Protein AF-A0A535PGY4-F1 (afdb_monomer_lite)

Sequence (376 aa):
MPPGRVSRRDSPSHWSSCGSRRGPVGWRAPSSAAFVRKYERTGAGGFDGRSAEPARQSAGSARRSAARRGDRRLGDRVGPYHAPMTGTPDPVIVVEGLRKEFRATRRDAGLRAAVRSLLSPRRETIVAVEDVSFAVEPGEILGYLGPNGAGKSTTIKMLTGVLVPTAGHARVLGLEPYRHRTRNATQIGVVFGQRTQLWWDLPAIESFAILRHMYQVPEGAYRETIEELDEYLGLAIFVLVQPALLLTWTPLAIVYLCLVIVGSVLLEAGIFLVIAAVMFWVIQSESLVWWAGDLVNTFGNYPLSIFPQATRYLFTFVFPIAFLGFFPAAVFLGRAGDVPFTPVLAYGAPAVGLIVFVVGYAAWLIGLRHHQSTGT

pLDDT: mean 74.45, std 22.51, range [25.38, 96.75]

Structure (mmCIF, N/CA/C/O backbone):
data_AF-A0A535PGY4-F1
#
_entry.id   AF-A0A535PGY4-F1
#
loop_
_atom_site.group_PDB
_atom_site.id
_atom_site.type_symbol
_atom_site.label_atom_id
_atom_site.label_alt_id
_atom_site.label_comp_id
_atom_site.label_asym_id
_atom_site.label_entity_id
_atom_site.label_seq_id
_atom_site.pdbx_PDB_ins_code
_atom_site.Cartn_x
_atom_site.Cartn_y
_atom_site.Cartn_z
_atom_site.occupancy
_atom_site.B_iso_or_equiv
_atom_site.auth_seq_id
_atom_site.auth_comp_id
_atom_site.auth_asym_id
_atom_site.auth_atom_id
_atom_site.pdbx_PDB_model_num
ATOM 1 N N . MET A 1 1 ? 29.020 29.805 44.943 1.00 27.89 1 MET A N 1
ATOM 2 C CA . MET A 1 1 ? 29.086 30.081 43.493 1.00 27.89 1 MET A CA 1
ATOM 3 C C . MET A 1 1 ? 28.149 29.120 42.764 1.00 27.89 1 MET A C 1
ATOM 5 O O . MET A 1 1 ? 28.411 27.926 42.807 1.00 27.89 1 MET A O 1
ATOM 9 N N . PRO A 1 2 ? 27.037 29.600 42.177 1.00 38.12 2 PRO A N 1
ATOM 10 C CA . PRO A 1 2 ? 26.336 28.919 41.070 1.00 38.12 2 PRO A CA 1
ATOM 11 C C . PRO A 1 2 ? 27.191 29.071 39.775 1.00 38.12 2 PRO A C 1
ATOM 13 O O . PRO A 1 2 ? 28.185 29.798 39.870 1.00 38.12 2 PRO A O 1
ATOM 16 N N . PRO A 1 3 ? 26.884 28.482 38.585 1.00 37.00 3 PRO A N 1
ATOM 17 C CA . PRO A 1 3 ? 25.540 28.242 38.033 1.00 37.00 3 PRO A CA 1
ATOM 18 C C . PRO A 1 3 ? 25.357 27.011 37.103 1.00 37.00 3 PRO A C 1
ATOM 20 O O . PRO A 1 3 ? 26.272 26.249 36.821 1.00 37.00 3 PRO A O 1
ATOM 23 N N . GLY A 1 4 ? 24.128 26.870 36.591 1.00 25.38 4 GLY A N 1
ATOM 24 C CA . GLY A 1 4 ? 23.784 26.076 35.410 1.00 25.38 4 GLY A CA 1
ATOM 25 C C . GLY A 1 4 ? 22.271 26.010 35.177 1.00 25.38 4 GLY A C 1
ATOM 26 O O . GLY A 1 4 ? 21.679 24.940 35.264 1.00 25.38 4 GLY A O 1
ATOM 27 N N . ARG A 1 5 ? 21.614 27.157 34.930 1.00 27.31 5 ARG A N 1
ATOM 28 C CA . ARG A 1 5 ? 20.225 27.193 34.433 1.00 27.31 5 ARG A CA 1
ATOM 29 C C . ARG A 1 5 ? 20.198 26.559 33.043 1.00 27.31 5 ARG A C 1
ATOM 31 O O . ARG A 1 5 ? 20.710 27.157 32.101 1.00 27.31 5 ARG A O 1
ATOM 38 N N . VAL A 1 6 ? 19.546 25.410 32.899 1.00 30.45 6 VAL A N 1
ATOM 39 C CA . VAL A 1 6 ? 19.065 24.964 31.588 1.00 30.45 6 VAL A CA 1
ATOM 40 C C . VAL A 1 6 ? 17.819 25.785 31.274 1.00 30.45 6 VAL A C 1
ATOM 42 O O . VAL A 1 6 ? 16.804 25.711 31.967 1.00 30.45 6 VAL A O 1
ATOM 45 N N . SER A 1 7 ? 17.938 26.641 30.264 1.00 25.38 7 SER A N 1
ATOM 46 C CA . SER A 1 7 ? 16.851 27.442 29.718 1.00 25.38 7 SER A CA 1
ATOM 47 C C . SER A 1 7 ? 15.695 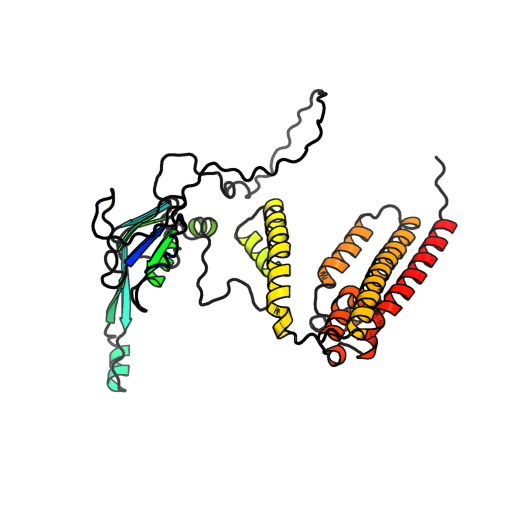26.540 29.283 1.00 25.38 7 SER A C 1
ATOM 49 O O . SER A 1 7 ? 15.880 25.675 28.424 1.00 25.38 7 SER A O 1
ATOM 51 N N . ARG A 1 8 ? 14.491 26.785 29.816 1.00 28.11 8 ARG A N 1
ATOM 52 C CA . ARG A 1 8 ? 13.244 26.399 29.146 1.00 28.11 8 ARG A CA 1
ATOM 53 C C . ARG A 1 8 ? 13.269 27.034 27.757 1.00 28.11 8 ARG A C 1
ATOM 55 O O . ARG A 1 8 ? 13.154 28.248 27.645 1.00 28.11 8 ARG A O 1
ATOM 62 N N . ARG A 1 9 ? 13.472 26.223 26.719 1.00 26.03 9 ARG A N 1
ATOM 63 C CA . ARG A 1 9 ? 13.066 26.597 25.367 1.00 26.03 9 ARG A CA 1
ATOM 64 C C . ARG A 1 9 ? 11.569 26.352 25.277 1.00 26.03 9 ARG A C 1
ATOM 66 O O . ARG A 1 9 ? 11.106 25.230 25.494 1.00 26.03 9 ARG A O 1
ATOM 73 N N . ASP A 1 10 ? 10.847 27.429 25.014 1.00 29.39 10 ASP A N 1
ATOM 74 C CA . ASP A 1 10 ? 9.426 27.432 24.715 1.00 29.39 10 ASP A CA 1
ATOM 75 C C . ASP A 1 10 ? 9.119 26.414 23.614 1.00 29.39 10 ASP A C 1
ATOM 77 O O . ASP A 1 10 ? 9.596 26.509 22.485 1.00 29.39 10 ASP A O 1
ATOM 81 N N . SER A 1 11 ? 8.343 25.402 23.982 1.00 28.50 11 SER A N 1
ATOM 82 C CA . SER A 1 11 ? 7.771 24.402 23.086 1.00 28.50 11 SER A CA 1
ATOM 83 C C . SER A 1 11 ? 6.255 24.616 23.108 1.00 28.50 11 SER A C 1
ATOM 85 O O . SER A 1 11 ? 5.646 24.495 24.175 1.00 28.50 11 SER A O 1
ATOM 87 N N . PRO A 1 12 ? 5.606 24.968 21.984 1.00 30.42 12 PRO A N 1
ATOM 88 C CA . PRO A 1 12 ? 4.176 25.239 21.968 1.00 30.42 12 PRO A CA 1
ATOM 89 C C . PRO A 1 12 ? 3.406 23.919 21.832 1.00 30.42 12 PRO A C 1
ATOM 91 O O . PRO A 1 12 ? 2.865 23.595 20.781 1.00 30.42 12 PRO A O 1
ATOM 94 N N . SER A 1 13 ? 3.363 23.117 22.896 1.00 33.00 13 SER A N 1
ATOM 95 C CA . SER A 1 13 ? 2.498 21.932 22.953 1.00 33.00 13 SER A CA 1
ATOM 96 C C . SER A 1 13 ? 2.012 21.676 24.379 1.00 33.00 13 SER A C 1
ATOM 98 O O . SER A 1 13 ? 2.629 20.934 25.143 1.00 33.00 13 SER A O 1
ATOM 100 N N . HIS A 1 14 ? 0.894 22.301 24.747 1.00 34.78 14 HIS A N 1
ATOM 101 C CA . HIS A 1 14 ? 0.204 22.028 26.005 1.00 34.78 14 HIS A CA 1
ATOM 102 C C . HIS A 1 14 ? -0.762 20.847 25.832 1.00 34.78 14 HIS A C 1
ATOM 104 O O . HIS A 1 14 ? -1.783 20.967 25.161 1.00 34.78 14 HIS A O 1
ATOM 110 N N . TRP A 1 15 ? -0.442 19.717 26.462 1.00 35.28 15 TRP A N 1
ATOM 111 C CA . TRP A 1 15 ? -1.353 18.588 26.657 1.00 35.28 15 TRP A CA 1
ATOM 112 C C . TRP A 1 15 ? -2.142 18.796 27.955 1.00 35.28 15 TRP A C 1
ATOM 114 O O . TRP A 1 15 ? -1.543 19.098 28.988 1.00 35.28 15 TRP A O 1
ATOM 124 N N . SER A 1 16 ? -3.467 18.638 27.931 1.00 37.97 16 SER A N 1
ATOM 125 C CA . SER A 1 16 ? -4.319 18.760 29.123 1.00 37.97 16 SER A CA 1
ATOM 126 C C . SER A 1 16 ? -5.081 17.460 29.403 1.00 37.97 16 SER A C 1
ATOM 128 O O . SER A 1 16 ? -5.677 16.853 28.511 1.00 37.97 16 SER A O 1
ATOM 130 N N . SER A 1 17 ? -5.040 17.009 30.660 1.00 34.38 17 SER A N 1
ATOM 131 C CA . SER A 1 17 ? -5.866 15.911 31.167 1.00 34.38 17 SER A CA 1
ATOM 132 C C . SER A 1 17 ? -7.220 16.456 31.626 1.00 34.38 17 SER A C 1
ATOM 134 O O . SER A 1 17 ? -7.311 17.537 32.210 1.00 34.38 17 SER A O 1
ATOM 136 N N . CYS A 1 18 ? -8.303 15.732 31.341 1.00 42.59 18 CYS A N 1
ATOM 137 C CA . CYS A 1 18 ? -9.644 16.201 31.676 1.00 42.59 18 CYS A CA 1
ATOM 138 C C . CYS A 1 18 ? -10.025 15.821 33.117 1.00 42.59 18 CYS A C 1
ATOM 140 O O . CYS A 1 18 ? -10.263 14.654 33.416 1.00 42.59 18 CYS A O 1
ATOM 142 N N . GLY A 1 19 ? -10.128 16.827 33.991 1.00 33.81 19 GLY A N 1
ATOM 143 C CA . GLY A 1 19 ? -10.911 16.781 35.226 1.00 33.81 19 GLY A CA 1
ATOM 144 C C . GLY A 1 19 ? -12.180 17.623 35.065 1.00 33.81 19 GLY A C 1
ATOM 145 O O . GLY A 1 19 ? -12.078 18.833 34.892 1.00 33.81 19 GLY A O 1
ATOM 146 N N . SER A 1 20 ? -13.342 16.961 35.063 1.00 31.02 20 SER A N 1
ATOM 147 C CA . SER A 1 20 ? -14.733 17.422 35.302 1.00 31.02 20 SER A CA 1
ATOM 148 C C . SER A 1 20 ? -15.223 18.848 34.937 1.00 31.02 20 SER A C 1
ATOM 150 O O . SER A 1 20 ? -16.315 19.221 35.374 1.00 31.02 20 SER A O 1
ATOM 152 N N . ARG A 1 21 ? -14.533 19.667 34.131 1.00 29.17 21 ARG A N 1
ATOM 153 C CA . ARG A 1 21 ? -15.016 21.018 33.769 1.00 29.17 21 ARG A CA 1
ATOM 154 C C . ARG A 1 21 ? -15.825 21.054 32.467 1.00 29.17 21 ARG A C 1
ATOM 156 O O . ARG A 1 21 ? -15.498 20.412 31.476 1.00 29.17 21 ARG A O 1
ATOM 163 N N . ARG A 1 22 ? -16.922 21.815 32.553 1.00 33.94 22 ARG A N 1
ATOM 164 C CA . ARG A 1 22 ? -18.126 21.850 31.709 1.00 33.94 22 ARG A CA 1
ATOM 165 C C . ARG A 1 22 ? -17.872 22.411 30.300 1.00 33.94 22 ARG A C 1
ATOM 167 O O . ARG A 1 22 ? -17.619 23.603 30.161 1.00 33.94 22 ARG A O 1
ATOM 174 N N . GLY A 1 23 ? -18.020 21.559 29.284 1.00 34.56 23 GLY A N 1
ATOM 175 C CA . GLY A 1 23 ? -18.464 21.928 27.931 1.00 34.56 23 GLY A CA 1
ATOM 176 C C . GLY A 1 23 ? -19.954 21.576 27.742 1.00 34.56 23 GLY A C 1
ATOM 177 O O . GLY A 1 23 ? -20.544 21.003 28.662 1.00 34.56 23 GLY A O 1
ATOM 178 N N . PRO A 1 24 ? -20.580 21.897 26.591 1.00 37.94 24 PRO A N 1
ATOM 179 C CA . PRO A 1 24 ? -22.028 21.733 26.374 1.00 37.94 24 PRO A CA 1
ATOM 180 C C . PRO A 1 24 ? -22.514 20.273 26.442 1.00 37.94 24 PRO A C 1
ATOM 182 O O . PRO A 1 24 ? -23.684 20.032 26.721 1.00 37.94 24 PRO A O 1
ATOM 185 N N . VAL A 1 25 ? -21.608 19.302 26.285 1.00 48.44 25 VAL A N 1
ATOM 186 C CA . VAL A 1 25 ? -21.839 17.874 26.547 1.00 48.44 25 VAL A CA 1
ATOM 187 C C . VAL A 1 25 ? -20.928 17.454 27.701 1.00 48.44 25 VAL A C 1
ATOM 189 O O . VAL A 1 25 ? -19.722 17.698 27.667 1.00 48.44 25 VAL A O 1
ATOM 192 N N . GLY A 1 26 ? -21.484 16.849 28.753 1.00 55.06 26 GLY A N 1
ATOM 193 C CA . GLY A 1 26 ? -20.701 16.338 29.881 1.00 55.06 26 GLY A CA 1
ATOM 194 C C . GLY A 1 26 ? -19.882 15.120 29.459 1.00 55.06 26 GLY A C 1
ATOM 195 O O . GLY A 1 26 ? -20.449 14.068 29.178 1.00 55.06 26 GLY A O 1
ATOM 196 N N . TRP A 1 27 ? -18.556 15.253 29.410 1.00 49.72 27 TRP A N 1
ATOM 197 C CA . TRP A 1 27 ? -17.678 14.150 29.027 1.00 49.72 27 TRP A CA 1
ATOM 198 C C . TRP A 1 27 ? -17.647 13.073 30.109 1.00 49.72 27 TRP A C 1
ATOM 200 O O . TRP A 1 27 ? -17.356 13.360 31.271 1.00 49.72 27 TRP A O 1
ATOM 210 N N . ARG A 1 28 ? -17.907 11.828 29.713 1.00 66.94 28 ARG A N 1
ATOM 211 C CA . ARG A 1 28 ? -17.799 10.641 30.563 1.00 66.94 28 ARG A CA 1
ATOM 212 C C . ARG A 1 28 ? -16.955 9.592 29.854 1.00 66.94 28 ARG A C 1
ATOM 214 O O . ARG A 1 28 ? -17.269 9.167 28.743 1.00 66.94 28 ARG A O 1
ATOM 221 N N . ALA A 1 29 ? -15.848 9.218 30.485 1.00 59.03 29 ALA A N 1
ATOM 222 C CA . ALA A 1 29 ? -15.015 8.102 30.059 1.00 59.03 29 ALA A CA 1
ATOM 223 C C . ALA A 1 29 ? -15.443 6.826 30.811 1.00 59.03 29 ALA A C 1
ATOM 225 O O . ALA A 1 29 ? -15.977 6.938 31.917 1.00 59.03 29 ALA A O 1
ATOM 226 N N . PRO A 1 30 ? -15.193 5.622 30.260 1.00 61.38 30 PRO A N 1
ATOM 227 C CA . PRO A 1 30 ? -15.355 4.384 31.018 1.00 61.38 30 PRO A CA 1
ATOM 228 C C . PRO A 1 30 ? -14.525 4.428 32.304 1.00 61.38 30 PRO A C 1
ATOM 230 O O . PRO A 1 30 ? -13.456 5.037 32.321 1.00 61.38 30 PRO A O 1
ATOM 233 N N . SER A 1 31 ? -14.946 3.691 33.333 1.00 58.81 31 SER A N 1
ATOM 234 C CA . SER A 1 31 ? -14.309 3.648 34.663 1.00 58.81 31 SER A CA 1
ATOM 235 C C . SER A 1 31 ? -12.797 3.362 34.672 1.00 58.81 31 SER A C 1
ATOM 237 O O . SER A 1 31 ? -12.127 3.665 35.654 1.00 58.81 31 SER A O 1
ATOM 239 N N . SER A 1 32 ? -12.242 2.806 33.590 1.00 57.75 32 SER A N 1
ATOM 240 C CA . SER A 1 32 ? -10.820 2.466 33.447 1.00 57.75 32 SER A CA 1
ATOM 241 C C . SER A 1 32 ? -10.079 3.225 32.335 1.00 57.75 32 SER A C 1
ATOM 243 O O . SER A 1 32 ? -8.918 2.920 32.074 1.00 57.75 32 SER A O 1
ATOM 245 N N . ALA A 1 33 ? -10.698 4.199 31.660 1.00 66.88 33 ALA A N 1
ATOM 246 C CA . ALA A 1 33 ? -10.081 4.921 30.544 1.00 66.88 33 ALA A CA 1
ATOM 247 C C . ALA A 1 33 ? -10.145 6.447 30.718 1.00 66.88 33 ALA A C 1
ATOM 249 O O . ALA A 1 33 ? -10.959 6.974 31.468 1.00 66.88 33 ALA A O 1
ATOM 250 N N . ALA A 1 34 ? -9.275 7.160 30.005 1.00 67.19 34 ALA A N 1
ATOM 251 C CA . ALA A 1 34 ? -9.160 8.611 30.033 1.00 67.19 34 ALA A CA 1
ATOM 252 C C . ALA A 1 34 ? -9.062 9.191 28.616 1.00 67.19 34 ALA A C 1
ATOM 254 O O . ALA A 1 34 ? -8.556 8.548 27.691 1.00 67.19 34 ALA A O 1
ATOM 255 N N . PHE A 1 35 ? -9.521 10.432 28.471 1.00 73.81 35 PHE A N 1
ATOM 256 C CA . PHE A 1 35 ? -9.386 11.225 27.255 1.00 73.81 35 PHE A CA 1
ATOM 257 C C . PHE A 1 35 ? -8.316 12.302 27.442 1.00 73.81 35 PHE A C 1
ATOM 259 O O . PHE A 1 35 ? -8.273 12.973 28.476 1.00 73.81 35 PHE A O 1
ATOM 266 N N . VAL A 1 36 ? -7.468 12.471 26.432 1.00 75.00 36 VAL A N 1
ATOM 267 C CA . VAL A 1 36 ? -6.402 13.476 26.379 1.00 75.00 36 VAL A CA 1
ATOM 268 C C . VAL A 1 36 ? -6.532 14.237 25.065 1.00 75.00 36 VAL A C 1
ATOM 270 O O . VAL A 1 36 ? -6.737 13.613 24.029 1.00 75.00 36 VAL A O 1
ATOM 273 N N . ARG A 1 37 ? -6.419 15.568 25.088 1.00 70.12 37 ARG A N 1
ATOM 274 C CA . ARG A 1 37 ? -6.638 16.410 23.901 1.00 70.12 37 ARG A CA 1
ATOM 275 C C . ARG A 1 37 ? -5.404 17.220 23.526 1.00 70.12 37 ARG A C 1
ATOM 277 O O . ARG A 1 37 ? -4.663 17.672 24.401 1.00 70.12 37 ARG A O 1
ATOM 284 N N . LYS A 1 38 ? -5.254 17.466 22.225 1.00 66.00 38 LYS A N 1
ATOM 285 C CA . LYS A 1 38 ? -4.379 18.492 21.651 1.00 66.00 38 LYS A CA 1
ATOM 286 C C . LYS A 1 38 ? -5.172 19.251 20.584 1.00 66.00 38 LYS A C 1
ATOM 288 O O . LYS A 1 38 ? -5.740 18.639 19.683 1.00 66.00 38 LYS A O 1
ATOM 293 N N . TYR A 1 39 ? -5.186 20.577 20.691 1.00 51.16 39 TYR A N 1
ATOM 294 C CA . TYR A 1 39 ? -5.719 21.460 19.655 1.00 51.16 39 TYR A CA 1
ATOM 295 C C . TYR A 1 39 ? -4.564 21.985 18.817 1.00 51.16 39 TYR A C 1
ATOM 297 O O . TYR A 1 39 ? -3.648 22.613 19.354 1.00 51.16 39 TYR A O 1
ATOM 305 N N . GLU A 1 40 ? -4.611 21.765 17.510 1.00 44.94 40 GLU A N 1
ATOM 306 C CA . GLU A 1 40 ? -3.776 22.530 16.595 1.00 44.94 40 GLU A CA 1
ATOM 307 C C . GLU A 1 40 ? -4.510 23.826 16.266 1.00 44.94 40 GLU A C 1
ATOM 309 O O . GLU A 1 40 ? -5.561 23.832 15.631 1.00 44.94 40 GLU A O 1
ATOM 314 N N . ARG A 1 41 ? -3.974 24.956 16.747 1.00 36.84 41 ARG A N 1
ATOM 315 C CA . ARG A 1 41 ? -4.337 26.248 16.168 1.00 36.84 41 ARG A CA 1
ATOM 316 C C . ARG A 1 41 ? -3.836 26.199 14.733 1.00 36.84 41 ARG A C 1
ATOM 318 O O . ARG A 1 41 ? -2.635 26.332 14.515 1.00 36.84 41 ARG A O 1
ATOM 325 N N . THR A 1 42 ? -4.735 26.048 13.769 1.00 35.78 42 THR A N 1
ATOM 326 C CA . THR A 1 42 ? -4.482 26.481 12.396 1.00 35.78 42 THR A CA 1
ATOM 327 C C . THR A 1 42 ? -4.261 27.990 12.429 1.00 35.78 42 THR A C 1
ATOM 329 O O . THR A 1 42 ? -5.185 28.787 12.284 1.00 35.78 42 THR A O 1
ATOM 332 N N . GLY A 1 43 ? -3.027 28.396 12.728 1.00 29.83 43 GLY A N 1
ATOM 333 C CA . GLY A 1 43 ? -2.548 29.724 12.405 1.00 29.83 43 GLY A CA 1
ATOM 334 C C . GLY A 1 43 ? -2.521 29.830 10.890 1.00 29.83 43 GLY A C 1
ATOM 335 O O . GLY A 1 43 ? -1.970 28.960 10.220 1.00 29.83 43 GLY A O 1
ATOM 336 N N . ALA A 1 44 ? -3.133 30.882 10.359 1.00 33.22 44 ALA A N 1
ATOM 337 C CA . ALA A 1 44 ? -2.948 31.327 8.989 1.00 33.22 44 ALA A CA 1
ATOM 338 C C . ALA A 1 44 ? -1.481 31.755 8.786 1.00 33.22 44 ALA A C 1
ATOM 340 O O . ALA A 1 44 ? -1.149 32.934 8.796 1.00 33.22 44 ALA A O 1
ATOM 341 N N . GLY A 1 45 ? -0.594 30.772 8.682 1.00 28.14 45 GLY A N 1
ATOM 342 C CA . GLY A 1 45 ? 0.774 30.896 8.213 1.00 28.14 45 GLY A CA 1
ATOM 343 C C . GLY A 1 45 ? 0.895 29.958 7.030 1.00 28.14 45 GLY A C 1
ATOM 344 O O . GLY A 1 45 ? 1.308 28.813 7.188 1.00 28.14 45 GLY A O 1
ATOM 345 N N . GLY A 1 46 ? 0.422 30.422 5.872 1.00 28.02 46 GLY A N 1
ATOM 346 C CA . GLY A 1 46 ? 0.635 29.725 4.615 1.00 28.02 46 GLY A CA 1
ATOM 347 C C . GLY A 1 46 ? 2.130 29.513 4.416 1.00 28.02 46 GLY A C 1
ATOM 348 O O . GLY A 1 46 ? 2.924 30.440 4.572 1.00 28.02 46 GLY A O 1
ATOM 349 N N . PHE A 1 47 ? 2.507 28.279 4.103 1.00 27.16 47 PHE A N 1
ATOM 350 C CA . PHE A 1 47 ? 3.791 27.997 3.488 1.00 27.16 47 PHE A CA 1
ATOM 351 C C . PHE A 1 47 ? 3.721 28.620 2.086 1.00 27.16 47 PHE A C 1
ATOM 353 O O . PHE A 1 47 ? 3.112 28.065 1.173 1.00 27.16 47 PHE A O 1
ATOM 360 N N . ASP A 1 48 ? 4.212 29.853 1.963 1.00 30.70 48 ASP A N 1
ATOM 361 C CA . ASP A 1 48 ? 4.168 30.639 0.731 1.00 30.70 48 ASP A CA 1
ATOM 362 C C . ASP A 1 48 ? 5.235 30.103 -0.235 1.00 30.70 48 ASP A C 1
ATOM 364 O O . ASP A 1 48 ? 6.378 30.551 -0.272 1.00 30.70 48 ASP A O 1
ATOM 368 N N . GLY A 1 49 ? 4.861 29.074 -0.993 1.00 28.38 49 GLY A N 1
ATOM 369 C CA . GLY A 1 49 ? 5.627 28.517 -2.106 1.00 28.38 49 GLY A CA 1
ATOM 370 C C . GLY A 1 49 ? 5.186 29.091 -3.451 1.00 28.38 49 GLY A C 1
ATOM 371 O O . GLY A 1 49 ? 4.994 28.337 -4.398 1.00 28.38 49 GLY A O 1
ATOM 372 N N . ARG A 1 50 ? 4.965 30.410 -3.556 1.00 29.23 50 ARG A N 1
ATOM 373 C CA . ARG A 1 50 ? 4.737 31.064 -4.855 1.00 29.23 50 ARG A CA 1
ATOM 374 C C . ARG A 1 50 ? 6.052 31.576 -5.423 1.00 29.23 50 ARG A C 1
ATOM 376 O O . ARG A 1 50 ? 6.454 32.705 -5.160 1.00 29.23 50 ARG A O 1
ATOM 383 N N . SER A 1 51 ? 6.656 30.764 -6.279 1.00 26.34 51 SER A N 1
ATOM 384 C CA . SER A 1 51 ? 7.668 31.213 -7.230 1.00 26.34 51 SER A CA 1
ATOM 385 C C . SER A 1 51 ? 7.133 31.025 -8.648 1.00 26.34 51 SER A C 1
ATOM 387 O O . SER A 1 51 ? 7.054 29.909 -9.142 1.00 26.34 51 SER A O 1
ATOM 389 N N . ALA A 1 52 ? 6.801 32.161 -9.266 1.00 26.58 52 ALA A N 1
ATOM 390 C CA . ALA A 1 52 ? 6.742 32.424 -10.705 1.00 26.58 52 ALA A CA 1
ATOM 391 C C . ALA A 1 52 ? 5.743 31.626 -11.573 1.00 26.58 52 ALA A C 1
ATOM 393 O O . ALA A 1 52 ? 6.050 30.579 -12.131 1.00 26.58 52 ALA A O 1
ATOM 394 N N . GLU A 1 53 ? 4.594 32.249 -11.837 1.00 27.30 53 GLU A N 1
ATOM 395 C CA . GLU A 1 53 ? 3.728 31.948 -12.980 1.00 27.30 53 GLU A CA 1
ATOM 396 C C . GLU A 1 53 ? 3.919 33.067 -14.029 1.00 27.30 53 GLU A C 1
ATOM 398 O O . GLU A 1 53 ? 3.771 34.244 -13.677 1.00 27.30 53 GLU A O 1
ATOM 403 N N . PRO A 1 54 ? 4.286 32.784 -15.296 1.00 27.58 54 PRO A N 1
ATOM 404 C CA . PRO A 1 54 ? 4.347 33.817 -16.319 1.00 27.58 54 PRO A CA 1
ATOM 405 C C . PRO A 1 54 ? 2.963 34.064 -16.931 1.00 27.58 54 PRO A C 1
ATOM 407 O O . PRO A 1 54 ? 2.212 33.149 -17.271 1.00 27.58 54 PRO A O 1
ATOM 410 N N . ALA A 1 55 ? 2.660 35.351 -17.081 1.00 26.78 55 ALA A N 1
ATOM 411 C CA . ALA A 1 55 ? 1.415 35.912 -17.578 1.00 26.78 55 ALA A CA 1
ATOM 412 C C . ALA A 1 55 ? 0.928 35.292 -18.902 1.00 26.78 55 ALA A C 1
ATOM 414 O O . ALA A 1 55 ? 1.633 35.312 -19.912 1.00 26.78 55 ALA A O 1
ATOM 415 N N . ARG A 1 56 ? -0.335 34.846 -18.930 1.00 29.88 56 ARG A N 1
ATOM 416 C CA . ARG A 1 56 ? -1.084 34.618 -20.173 1.00 29.88 56 ARG A CA 1
ATOM 417 C C . ARG A 1 56 ? -2.055 35.766 -20.417 1.00 29.88 56 ARG A C 1
ATOM 419 O O . ARG A 1 56 ? -2.957 36.027 -19.626 1.00 29.88 56 ARG A O 1
ATOM 426 N N . GLN A 1 57 ? -1.826 36.441 -21.538 1.00 28.94 57 GLN A N 1
ATOM 427 C CA . GLN A 1 57 ? -2.677 37.478 -22.099 1.00 28.94 57 GLN A CA 1
ATOM 428 C C . GLN A 1 57 ? -4.008 36.899 -22.581 1.00 28.94 57 GLN A C 1
ATOM 430 O O . GLN A 1 57 ? -4.086 35.804 -23.140 1.00 28.94 57 GLN A O 1
ATOM 435 N N . SER A 1 58 ? -5.048 37.690 -22.363 1.00 27.30 58 SER A N 1
ATOM 436 C CA . SER A 1 58 ? -6.397 37.515 -22.867 1.00 27.30 58 SER A CA 1
ATOM 437 C C . SER A 1 58 ? -6.478 37.800 -24.370 1.00 27.30 58 SER A C 1
ATOM 439 O O . SER A 1 58 ? -5.999 38.822 -24.851 1.00 27.30 58 SER A O 1
ATOM 441 N N . ALA A 1 59 ? -7.188 36.941 -25.100 1.00 29.73 59 ALA A N 1
ATOM 442 C CA . ALA A 1 59 ? -7.905 37.315 -26.316 1.00 29.73 59 ALA A CA 1
ATOM 443 C C . ALA A 1 59 ? -9.072 36.336 -26.504 1.00 29.73 59 ALA A C 1
ATOM 445 O O . ALA A 1 59 ? -8.882 35.123 -26.565 1.00 29.73 59 ALA A O 1
ATOM 446 N N . GLY A 1 60 ? -10.296 36.864 -26.513 1.00 25.44 60 GLY A N 1
ATOM 447 C CA . GLY A 1 60 ? -11.513 36.076 -26.678 1.00 25.44 60 GLY A CA 1
ATOM 448 C C . GLY A 1 60 ? -11.867 35.802 -28.139 1.00 25.44 60 GLY A C 1
ATOM 449 O O . GLY A 1 60 ? -11.402 36.489 -29.038 1.00 25.44 60 GLY A O 1
ATOM 450 N N . SER A 1 61 ? -12.778 34.853 -28.365 1.00 27.95 61 SER A N 1
ATOM 451 C CA . SER A 1 61 ? -13.956 35.065 -29.220 1.00 27.95 61 SER A CA 1
ATOM 452 C C . SER A 1 61 ? -14.950 33.893 -29.142 1.00 27.95 61 SER A C 1
ATOM 454 O O . SER A 1 61 ? -14.609 32.724 -29.247 1.00 27.95 61 SER A O 1
ATOM 456 N N . ALA A 1 62 ? -16.201 34.276 -28.887 1.00 27.91 62 ALA A N 1
ATOM 457 C CA . ALA A 1 62 ? -17.477 33.784 -29.408 1.00 27.91 62 ALA A CA 1
ATOM 458 C C . ALA A 1 62 ? -17.707 32.308 -29.838 1.00 27.91 62 ALA A C 1
ATOM 460 O O . ALA A 1 62 ? -17.227 31.842 -30.861 1.00 27.91 62 ALA A O 1
ATOM 461 N N . ARG A 1 63 ? -18.747 31.746 -29.192 1.00 28.19 63 ARG A N 1
ATOM 462 C CA . ARG A 1 63 ? -19.900 30.998 -29.757 1.00 28.19 63 ARG A CA 1
ATOM 463 C C . ARG A 1 63 ? -19.641 29.659 -30.474 1.00 28.19 63 ARG A C 1
ATOM 465 O O . ARG A 1 63 ? -19.276 29.639 -31.640 1.00 28.19 63 ARG A O 1
ATOM 472 N N . ARG A 1 64 ? -20.206 28.582 -29.908 1.00 27.94 64 ARG A N 1
ATOM 473 C CA . ARG A 1 64 ? -21.448 27.948 -30.415 1.00 27.94 64 ARG A CA 1
ATOM 474 C C . ARG A 1 64 ? -21.939 26.832 -29.489 1.00 27.94 64 ARG A C 1
ATOM 476 O O . ARG A 1 64 ? -21.190 25.981 -29.034 1.00 27.94 64 ARG A O 1
ATOM 483 N N . SER A 1 65 ? -23.238 26.872 -29.248 1.00 30.91 65 SER A N 1
ATOM 484 C CA . SER A 1 65 ? -24.071 25.882 -28.584 1.00 30.91 65 SER A CA 1
ATOM 485 C C . SER A 1 65 ? -24.391 24.708 -29.516 1.00 30.91 65 SER A C 1
ATOM 487 O O . SER A 1 65 ? -24.736 24.926 -30.674 1.00 30.91 65 SER A O 1
ATOM 489 N N . ALA A 1 66 ? -24.377 23.480 -28.991 1.00 29.53 66 ALA A N 1
ATOM 490 C CA . ALA A 1 66 ? -25.238 22.391 -29.455 1.00 29.53 66 ALA A CA 1
ATOM 491 C C . ALA A 1 66 ? -25.331 21.292 -28.388 1.00 29.53 66 ALA A C 1
ATOM 493 O O . ALA A 1 66 ? -24.336 20.729 -27.941 1.00 29.53 66 ALA A O 1
ATOM 494 N N . ALA A 1 67 ? -26.563 21.005 -27.988 1.00 30.98 67 ALA A N 1
ATOM 495 C CA . ALA A 1 67 ? -26.928 19.958 -27.056 1.00 30.98 67 ALA A CA 1
ATOM 496 C C . ALA A 1 67 ? -26.587 18.559 -27.593 1.00 30.98 67 ALA A C 1
ATOM 498 O O . ALA A 1 67 ? -26.942 18.232 -28.725 1.00 30.98 67 ALA A O 1
ATOM 499 N N . ARG A 1 68 ? -26.063 17.680 -26.730 1.00 28.45 68 ARG A N 1
ATOM 500 C CA . ARG A 1 68 ? -26.381 16.250 -26.798 1.00 28.45 68 ARG A CA 1
ATOM 501 C C . ARG A 1 68 ? -26.722 15.695 -25.422 1.00 28.45 68 ARG A C 1
ATOM 503 O O . ARG A 1 68 ? -26.053 15.907 -24.421 1.00 28.45 68 ARG A O 1
ATOM 510 N N . ARG A 1 69 ? -27.877 15.049 -25.455 1.00 29.30 69 ARG A N 1
ATOM 511 C CA . ARG A 1 69 ? -28.689 14.452 -24.411 1.00 29.30 69 ARG A CA 1
ATOM 512 C C . ARG A 1 69 ? -28.077 13.102 -24.012 1.00 29.30 69 ARG A C 1
ATOM 514 O O . ARG A 1 69 ? -27.729 12.332 -24.898 1.00 29.30 69 ARG A O 1
ATOM 521 N N . GLY A 1 70 ? -28.079 12.798 -22.715 1.00 31.52 70 GLY A N 1
ATOM 522 C CA . GLY A 1 70 ? -28.198 11.423 -22.225 1.00 31.52 70 GLY A CA 1
ATOM 523 C C . GLY A 1 70 ? -26.905 10.641 -22.008 1.00 31.52 70 GLY A C 1
ATOM 524 O O . GLY A 1 70 ? -26.658 9.680 -22.720 1.00 31.52 70 GLY A O 1
ATOM 525 N N . ASP A 1 71 ? -26.170 10.959 -20.946 1.00 29.75 71 ASP A N 1
ATOM 526 C CA . ASP A 1 71 ? -25.399 9.947 -20.219 1.00 29.75 71 ASP A CA 1
ATOM 527 C C . ASP A 1 71 ? -25.539 10.246 -18.721 1.00 29.75 71 ASP A C 1
ATOM 529 O O . ASP A 1 71 ? -24.873 11.119 -18.167 1.00 29.75 71 ASP A O 1
ATOM 533 N N . ARG A 1 72 ? -26.523 9.609 -18.070 1.00 32.44 72 ARG A N 1
ATOM 534 C CA . ARG A 1 72 ? -26.680 9.665 -16.610 1.00 32.44 72 ARG A CA 1
ATOM 535 C C . ARG A 1 72 ? -25.569 8.814 -16.006 1.00 32.44 72 ARG A C 1
ATOM 537 O O . ARG A 1 72 ? -25.796 7.666 -15.631 1.00 32.44 72 ARG A O 1
ATOM 544 N N . ARG A 1 73 ? -24.369 9.384 -15.922 1.00 32.34 73 ARG A N 1
ATOM 545 C CA . ARG A 1 73 ? -23.253 8.773 -15.210 1.00 32.34 73 ARG A CA 1
ATOM 546 C C . ARG A 1 73 ? -23.575 8.737 -13.726 1.00 32.34 73 ARG A C 1
ATOM 548 O O . ARG A 1 73 ? -23.843 9.750 -13.087 1.00 32.34 73 ARG A O 1
ATOM 555 N N . LEU A 1 74 ? -23.518 7.534 -13.177 1.00 37.84 74 LEU A N 1
ATOM 556 C CA . LEU A 1 74 ? -23.651 7.206 -11.761 1.00 37.84 74 LEU A CA 1
ATOM 557 C C . LEU A 1 74 ? -22.421 7.675 -10.938 1.00 37.84 74 LEU A C 1
ATOM 559 O O . LEU A 1 74 ? -22.059 7.019 -9.969 1.00 37.84 74 LEU A O 1
ATOM 563 N N . GLY A 1 75 ? -21.754 8.761 -11.356 1.00 31.97 75 GLY A N 1
ATOM 564 C CA . GLY A 1 75 ? -20.482 9.259 -10.811 1.00 31.97 75 GLY A CA 1
ATOM 565 C C . GLY A 1 75 ? -20.591 10.535 -9.967 1.00 31.97 75 GLY A C 1
ATOM 566 O O . GLY A 1 75 ? -19.704 10.803 -9.171 1.00 31.97 75 GLY A O 1
ATOM 567 N N . ASP A 1 76 ? -21.702 11.275 -10.046 1.00 32.28 76 ASP A N 1
ATOM 568 C CA . ASP A 1 76 ? -21.822 12.610 -9.422 1.00 32.28 76 ASP A CA 1
ATOM 569 C C . ASP A 1 76 ? -22.377 12.601 -7.983 1.00 32.28 76 ASP A C 1
ATOM 571 O O . ASP A 1 76 ? -22.847 13.620 -7.477 1.00 32.28 76 ASP A O 1
ATOM 575 N N . ARG A 1 77 ? -22.395 11.450 -7.296 1.00 36.81 77 ARG A N 1
ATOM 576 C CA . ARG A 1 77 ? -22.976 11.342 -5.937 1.00 36.81 77 ARG A CA 1
ATOM 577 C C . ARG A 1 77 ? -21.969 11.274 -4.797 1.00 36.81 77 ARG A C 1
ATOM 579 O O . ARG A 1 77 ? -22.396 11.202 -3.643 1.00 36.81 77 ARG A O 1
ATOM 586 N N . VAL A 1 78 ? -20.676 11.341 -5.086 1.00 41.31 78 VAL A N 1
ATOM 587 C CA . VAL A 1 78 ? -19.649 11.490 -4.055 1.00 41.31 78 VAL A CA 1
ATOM 588 C C . VAL A 1 78 ? -19.121 12.910 -4.163 1.00 41.31 78 VAL A C 1
ATOM 590 O O . VAL A 1 78 ? -18.434 13.263 -5.115 1.00 41.31 78 VAL A O 1
ATOM 593 N N . GLY A 1 79 ? -19.567 13.753 -3.229 1.00 37.06 79 GLY A N 1
ATOM 594 C CA . GLY A 1 79 ? -19.120 15.138 -3.120 1.00 37.06 79 GLY A CA 1
ATOM 595 C C . GLY A 1 79 ? -17.598 15.231 -2.949 1.00 37.06 79 GLY A C 1
ATOM 596 O O . GLY A 1 79 ? -16.958 14.230 -2.624 1.00 37.06 79 GLY A O 1
ATOM 597 N N . PRO A 1 80 ? -17.022 16.422 -3.177 1.00 38.47 80 PRO A N 1
ATOM 598 C CA . PRO A 1 80 ? -15.581 16.613 -3.262 1.00 38.47 80 PRO A CA 1
ATOM 599 C C . PRO A 1 80 ? -14.854 16.065 -2.031 1.00 38.47 80 PRO A C 1
ATOM 601 O O . PRO A 1 80 ? -15.275 16.281 -0.891 1.00 38.47 80 PRO A O 1
ATOM 604 N N . TYR A 1 81 ? -13.740 15.382 -2.299 1.00 46.28 81 TYR A N 1
ATOM 605 C CA . TYR A 1 81 ? -12.699 15.068 -1.326 1.00 46.28 81 TYR A CA 1
ATOM 606 C C . TYR A 1 81 ? -12.284 16.398 -0.677 1.00 46.28 81 TYR A C 1
ATOM 608 O O . TYR A 1 81 ? -11.740 17.272 -1.343 1.00 46.28 81 TYR A O 1
ATOM 616 N N . HIS A 1 82 ? -12.675 16.589 0.583 1.00 48.91 82 HIS A N 1
ATOM 617 C CA . HIS A 1 82 ? -12.465 17.804 1.374 1.00 48.91 82 HIS A CA 1
ATOM 618 C C . HIS A 1 82 ? -12.822 19.133 0.683 1.00 48.91 82 HIS A C 1
ATOM 620 O O . HIS A 1 82 ? -11.962 19.966 0.408 1.00 48.91 82 HIS A O 1
ATOM 626 N N . ALA A 1 83 ? -14.119 19.426 0.553 1.00 39.84 83 ALA A N 1
ATOM 627 C CA . ALA A 1 83 ? -14.502 20.827 0.724 1.00 39.84 83 ALA A CA 1
ATOM 628 C C . ALA A 1 83 ? -14.167 21.225 2.178 1.00 39.84 83 ALA A C 1
ATOM 630 O O . ALA A 1 83 ? -14.585 20.504 3.095 1.00 39.84 83 ALA A O 1
ATOM 631 N N . PRO A 1 84 ? -13.415 22.315 2.429 1.00 42.78 84 PRO A N 1
ATOM 632 C CA . PRO A 1 84 ? -13.254 22.825 3.783 1.00 42.78 84 PRO A CA 1
ATOM 633 C C . PRO A 1 84 ? -14.650 23.048 4.365 1.00 42.78 84 PRO A C 1
ATOM 635 O O . PRO A 1 84 ? -15.508 23.642 3.711 1.00 42.78 84 PRO A O 1
ATOM 638 N N . MET A 1 85 ? -14.903 22.513 5.563 1.00 49.75 85 MET A N 1
ATOM 639 C CA . MET A 1 85 ? -16.173 22.702 6.263 1.00 49.75 85 MET A CA 1
ATOM 640 C C . MET A 1 85 ? -16.312 24.184 6.629 1.00 49.75 85 MET A C 1
ATOM 642 O O . MET A 1 85 ? -15.919 24.620 7.705 1.00 49.75 85 MET A O 1
ATOM 646 N N . THR A 1 86 ? -16.823 24.989 5.700 1.00 42.31 86 THR A N 1
ATOM 647 C CA . THR A 1 86 ? -17.149 26.395 5.922 1.00 42.31 86 THR A CA 1
ATOM 648 C C . THR A 1 86 ? -18.562 26.471 6.487 1.00 42.31 86 THR A C 1
ATOM 650 O O . THR A 1 86 ? -19.544 26.521 5.748 1.00 42.31 86 THR A O 1
ATOM 653 N N . GLY A 1 87 ? -18.654 26.425 7.811 1.00 45.81 87 GLY A N 1
ATOM 654 C CA . GLY A 1 87 ? -19.881 26.547 8.594 1.00 45.81 87 GLY A CA 1
ATOM 655 C C . GLY A 1 87 ? -19.560 26.404 10.082 1.00 45.81 87 GLY A C 1
ATOM 656 O O . GLY A 1 87 ? -18.509 25.875 10.423 1.00 45.81 87 GLY A O 1
ATOM 657 N N . THR A 1 88 ? -20.423 26.928 10.953 1.00 48.84 88 THR A N 1
ATOM 658 C CA . THR A 1 88 ? -20.335 26.897 12.431 1.00 48.84 88 THR A CA 1
ATOM 659 C C . THR A 1 88 ? -19.816 25.565 13.018 1.00 48.84 88 THR A C 1
ATOM 661 O O . THR A 1 88 ? -20.024 24.520 12.404 1.00 48.84 88 THR A O 1
ATOM 664 N N . PRO A 1 89 ? -19.160 25.584 14.201 1.00 58.81 89 PRO A N 1
ATOM 665 C CA . PRO A 1 89 ? -18.317 24.505 14.718 1.00 58.81 89 PRO A CA 1
ATOM 666 C C . PRO A 1 89 ? -19.165 23.386 15.332 1.00 58.81 89 PRO A C 1
ATOM 668 O O . PRO A 1 89 ? -19.199 23.208 16.547 1.00 58.81 89 PRO A O 1
ATOM 671 N N . ASP A 1 90 ? -19.907 22.661 14.502 1.00 77.31 90 ASP A N 1
ATOM 672 C CA . ASP A 1 90 ? -20.512 21.421 14.961 1.00 77.31 90 ASP A CA 1
ATOM 673 C C . ASP A 1 90 ? -19.391 20.386 15.158 1.00 77.31 90 ASP A C 1
ATOM 675 O O . ASP A 1 90 ? -18.561 20.200 14.257 1.00 77.31 90 ASP A O 1
ATOM 679 N N . PRO A 1 91 ? -19.349 19.691 16.310 1.00 87.69 91 PRO A N 1
ATOM 680 C CA . PRO A 1 91 ? -18.344 18.669 16.541 1.00 87.69 91 PRO A CA 1
ATOM 681 C C . PRO A 1 91 ? -18.420 17.587 15.457 1.00 87.69 91 PRO A C 1
ATOM 683 O O . PRO A 1 91 ? -19.491 17.047 15.156 1.00 87.69 91 PRO A O 1
ATOM 686 N N . VAL A 1 92 ? -17.269 17.225 14.886 1.00 93.69 92 VAL A N 1
ATOM 687 C CA . VAL A 1 92 ? -17.170 16.187 13.847 1.00 93.69 92 VAL A CA 1
ATOM 688 C C . VAL A 1 92 ? -17.508 14.801 14.382 1.00 93.69 92 VAL A C 1
ATOM 690 O O . VAL A 1 92 ? -17.935 13.936 13.619 1.00 93.69 92 VAL A O 1
ATOM 693 N N . ILE A 1 93 ? -17.339 14.569 15.683 1.00 95.19 93 ILE A N 1
ATOM 694 C CA . ILE A 1 93 ? -17.744 13.333 16.353 1.00 95.19 93 ILE A CA 1
ATOM 695 C C . ILE A 1 93 ? -18.551 13.716 17.584 1.00 95.19 93 ILE A C 1
ATOM 697 O O . ILE A 1 93 ? -18.071 14.488 18.401 1.00 95.19 93 ILE A O 1
ATOM 701 N N . VAL A 1 94 ? -19.736 13.138 17.754 1.00 95.44 94 VAL A N 1
ATOM 702 C CA . VAL A 1 94 ? -20.563 13.287 18.958 1.00 95.44 94 VAL A CA 1
ATOM 703 C C . VAL A 1 94 ? -20.954 11.904 19.450 1.00 95.44 94 VAL A C 1
ATOM 705 O O . VAL A 1 94 ? -21.460 11.081 18.690 1.00 95.44 94 VAL A O 1
ATOM 708 N N . VAL A 1 95 ? -20.708 11.636 20.724 1.00 95.81 95 VAL A N 1
ATOM 709 C CA . VAL A 1 95 ? -20.982 10.366 21.389 1.00 95.81 95 VAL A CA 1
ATOM 710 C C . VAL A 1 95 ? -21.733 10.655 22.678 1.00 95.81 95 VAL A C 1
ATOM 712 O O . VAL A 1 95 ? -21.274 11.451 23.494 1.00 95.81 95 VAL A O 1
ATOM 715 N N . GLU A 1 96 ? -22.868 9.992 22.874 1.00 94.62 96 GLU A N 1
ATOM 716 C CA . GLU A 1 96 ? -23.764 10.224 24.007 1.00 94.62 96 GLU A CA 1
ATOM 717 C C . GLU A 1 96 ? -24.249 8.891 24.580 1.00 94.62 96 GLU A C 1
ATOM 719 O O . GLU A 1 96 ? -24.919 8.106 23.902 1.00 94.62 96 GLU A O 1
ATOM 724 N N . GLY A 1 97 ? -23.903 8.627 25.841 1.00 93.38 97 GLY A N 1
ATOM 725 C CA . GLY A 1 97 ? -24.343 7.450 26.591 1.00 93.38 97 GLY A CA 1
ATOM 726 C C . GLY A 1 97 ? -24.007 6.115 25.929 1.00 93.38 97 GLY A C 1
ATOM 727 O O . GLY A 1 97 ? -24.759 5.147 26.057 1.00 93.38 97 GLY A O 1
ATOM 728 N N . LEU A 1 98 ? -22.914 6.056 25.166 1.00 95.00 98 LEU A N 1
ATOM 729 C CA . LEU A 1 98 ? -22.601 4.917 24.318 1.00 95.00 98 LEU A CA 1
ATOM 730 C C . LEU A 1 98 ? -22.293 3.686 25.169 1.00 95.00 98 LEU A C 1
ATOM 732 O O . LEU A 1 98 ? -21.399 3.702 26.020 1.00 95.00 98 LEU A O 1
ATOM 736 N N . ARG A 1 99 ? -23.024 2.600 24.910 1.00 95.12 99 ARG A N 1
ATOM 737 C CA . ARG A 1 99 ? -22.940 1.353 25.672 1.00 95.12 99 ARG A CA 1
ATOM 738 C C . ARG A 1 99 ? -22.862 0.152 24.746 1.00 95.12 99 ARG A C 1
ATOM 740 O O . ARG A 1 99 ? -23.602 0.051 23.764 1.00 95.12 99 ARG A O 1
ATOM 747 N N . LYS A 1 100 ? -21.998 -0.805 25.086 1.00 95.88 100 LYS A N 1
ATOM 748 C CA . LYS A 1 100 ? -21.891 -2.082 24.382 1.00 95.88 100 LYS A CA 1
ATOM 749 C C . LYS A 1 100 ? -21.851 -3.255 25.343 1.00 95.88 100 LYS A C 1
ATOM 751 O O . LYS A 1 100 ? -20.945 -3.375 26.162 1.00 95.88 100 LYS A O 1
ATOM 756 N N . GLU A 1 101 ? -22.788 -4.168 25.131 1.00 94.88 101 GLU A N 1
ATOM 757 C CA . GLU A 1 101 ? -22.863 -5.457 25.806 1.00 94.88 101 GLU A CA 1
ATOM 758 C C . GLU A 1 101 ? -22.682 -6.595 24.811 1.00 94.88 101 GLU A C 1
ATOM 760 O O . GLU A 1 101 ? -23.196 -6.559 23.686 1.00 94.88 101 GLU A O 1
ATOM 765 N N . PHE A 1 102 ? -21.989 -7.634 25.258 1.00 92.38 102 PHE A N 1
ATOM 766 C CA . PHE A 1 102 ? -21.874 -8.904 24.562 1.00 92.38 102 PHE A CA 1
ATOM 767 C C . PHE A 1 102 ? -22.526 -9.998 25.397 1.00 92.38 102 PHE A C 1
ATOM 769 O O . PHE A 1 102 ? -22.344 -10.059 26.608 1.00 92.38 102 PHE A O 1
ATOM 776 N N . ARG A 1 103 ? -23.276 -10.887 24.744 1.00 89.06 103 ARG A N 1
ATOM 777 C CA . ARG A 1 103 ? -23.804 -12.095 25.382 1.00 89.06 103 ARG A CA 1
ATOM 778 C C . ARG A 1 103 ? -22.864 -13.248 25.069 1.00 89.06 103 ARG A C 1
ATOM 780 O O . ARG A 1 103 ? -22.802 -13.691 23.924 1.00 89.06 103 ARG A O 1
ATOM 787 N N . ALA A 1 104 ? -22.133 -13.716 26.071 1.00 83.44 104 ALA A N 1
ATOM 788 C CA . ALA A 1 104 ? -21.274 -14.886 25.965 1.00 83.44 104 ALA A CA 1
ATOM 789 C C . ALA A 1 104 ? -21.989 -16.101 26.562 1.00 83.44 104 ALA A C 1
ATOM 791 O O . ALA A 1 104 ? -22.719 -15.989 27.544 1.00 83.44 104 ALA A O 1
ATOM 792 N N . THR A 1 105 ? -21.806 -17.278 25.967 1.00 79.56 105 THR A N 1
ATOM 793 C CA . THR A 1 105 ? -22.303 -18.518 26.578 1.00 79.56 105 THR A CA 1
ATOM 794 C C . THR A 1 105 ? -21.242 -19.033 27.535 1.00 79.56 105 THR A C 1
ATOM 796 O O . THR A 1 105 ? -20.112 -19.291 27.117 1.00 79.56 105 THR A O 1
ATOM 799 N N . ARG A 1 106 ? -21.601 -19.189 28.807 1.00 75.12 106 ARG A N 1
ATOM 800 C CA . ARG A 1 106 ? -20.713 -19.748 29.819 1.00 75.12 106 ARG A CA 1
ATOM 801 C C . ARG A 1 106 ? -20.574 -21.248 29.572 1.00 75.12 106 ARG A C 1
ATOM 803 O O . ARG A 1 106 ? -21.563 -21.980 29.588 1.00 75.12 106 ARG A O 1
ATOM 810 N N . ARG A 1 107 ? -19.347 -21.700 29.308 1.00 67.25 107 ARG A N 1
ATOM 811 C CA . ARG A 1 107 ? -19.018 -23.125 29.199 1.00 67.25 107 ARG A CA 1
ATOM 812 C C . ARG A 1 107 ? -18.497 -23.599 30.548 1.00 67.25 107 ARG A C 1
ATOM 814 O O . ARG A 1 107 ? -17.363 -23.307 30.908 1.00 67.25 107 ARG A O 1
ATOM 821 N N . ASP A 1 108 ? -19.344 -24.304 31.287 1.00 71.69 108 ASP A N 1
ATOM 822 C CA . ASP A 1 108 ? -18.929 -24.991 32.509 1.00 71.69 108 ASP A CA 1
ATOM 823 C C . ASP A 1 108 ? -18.175 -26.289 32.129 1.00 71.69 108 ASP A C 1
ATOM 825 O O . ASP A 1 108 ? -18.503 -26.940 31.134 1.00 71.69 108 ASP A O 1
ATOM 829 N N . ALA A 1 109 ? -17.134 -26.656 32.884 1.00 69.06 109 ALA A N 1
ATOM 830 C CA . ALA A 1 109 ? -16.287 -27.811 32.575 1.00 69.06 109 ALA A CA 1
ATOM 831 C C . ALA A 1 109 ? -16.984 -29.156 32.881 1.00 69.06 109 ALA A C 1
ATOM 833 O O . ALA A 1 109 ? -17.659 -29.303 33.899 1.00 69.06 109 ALA A O 1
ATOM 834 N N . GLY A 1 110 ? -16.776 -30.156 32.013 1.00 76.88 110 GLY A N 1
ATOM 835 C CA . GLY A 1 110 ? -17.229 -31.544 32.196 1.00 76.88 110 GLY A CA 1
ATOM 836 C C . GLY A 1 110 ? -18.309 -32.012 31.207 1.00 76.88 110 GLY A C 1
ATOM 837 O O . GLY A 1 110 ? -19.117 -31.226 30.714 1.00 76.88 110 GLY A O 1
ATOM 838 N N . LEU A 1 111 ? -18.358 -33.325 30.934 1.00 76.25 111 LEU A N 1
ATOM 839 C CA . LEU A 1 111 ? -19.254 -33.926 29.926 1.00 76.25 111 LEU A CA 1
ATOM 840 C C . LEU A 1 111 ? -20.745 -33.628 30.189 1.00 76.25 111 LEU A C 1
ATOM 842 O O . LEU A 1 111 ? -21.492 -33.293 29.272 1.00 76.25 111 LEU A O 1
ATOM 846 N N . ARG A 1 112 ? -21.180 -33.691 31.457 1.00 77.19 112 ARG A N 1
ATOM 847 C CA . ARG A 1 112 ? -22.566 -33.377 31.862 1.00 77.19 112 ARG A CA 1
ATOM 848 C C . ARG A 1 112 ? -22.917 -31.903 31.648 1.00 77.19 112 ARG A C 1
ATOM 850 O O . ARG A 1 112 ? -24.038 -31.592 31.249 1.00 77.19 112 ARG A O 1
ATOM 857 N N . ALA A 1 113 ? -21.968 -31.003 31.899 1.00 72.62 113 ALA A N 1
ATOM 858 C CA . ALA A 1 113 ? -22.139 -29.576 31.660 1.00 72.62 113 ALA A CA 1
ATOM 859 C C . ALA A 1 113 ? -22.209 -29.265 30.157 1.00 72.62 113 ALA A C 1
ATOM 861 O O . ALA A 1 113 ? -23.038 -28.455 29.751 1.00 72.62 113 ALA A O 1
ATOM 862 N N . ALA A 1 114 ? -21.437 -29.973 29.325 1.00 73.62 114 ALA A N 1
ATOM 863 C CA . ALA A 1 114 ? -21.497 -29.850 27.870 1.00 73.62 114 ALA A CA 1
ATOM 864 C C . ALA A 1 114 ? -22.871 -30.265 27.310 1.00 73.62 114 ALA A C 1
ATOM 866 O O . ALA A 1 114 ? -23.486 -29.490 26.576 1.00 73.62 114 ALA A O 1
ATOM 867 N N . VAL A 1 115 ? -23.408 -31.418 27.730 1.00 77.94 115 VAL A N 1
ATOM 868 C CA . VAL A 1 115 ? -24.755 -31.875 27.327 1.00 77.94 115 VAL A CA 1
ATOM 869 C C . VAL A 1 115 ? -25.847 -30.920 27.826 1.00 77.94 115 VAL A C 1
ATOM 871 O O . VAL A 1 115 ? -26.741 -30.549 27.069 1.00 77.94 115 VAL A O 1
ATOM 874 N N . ARG A 1 116 ? -25.752 -30.429 29.071 1.00 75.12 116 ARG A N 1
ATOM 875 C CA . ARG A 1 116 ? -26.684 -29.414 29.591 1.00 75.12 116 ARG A CA 1
ATOM 876 C C . ARG A 1 116 ? -26.577 -28.088 28.832 1.00 75.12 116 ARG A C 1
ATOM 878 O O . ARG A 1 116 ? -27.597 -27.446 28.615 1.00 75.12 116 ARG A O 1
ATOM 885 N N . SER A 1 117 ? -25.383 -27.689 28.395 1.00 72.88 117 SER A N 1
ATOM 886 C CA . SER A 1 117 ? -25.177 -26.451 27.634 1.00 72.88 117 SER A CA 1
ATOM 887 C C . SER A 1 117 ? -25.773 -26.501 26.221 1.00 72.88 117 SER A C 1
ATOM 889 O O . SER A 1 117 ? -26.131 -25.452 25.694 1.00 72.88 117 SER A O 1
ATOM 891 N N . LEU A 1 118 ? -25.938 -27.702 25.643 1.00 74.44 118 LEU A N 1
ATOM 892 C CA . LEU A 1 118 ? -26.649 -27.921 24.376 1.00 74.44 118 LEU A CA 1
ATOM 893 C C . LEU A 1 118 ? -28.169 -27.754 24.530 1.00 74.44 118 LEU A C 1
ATOM 895 O O . LEU A 1 118 ? -28.813 -27.217 23.635 1.00 74.44 118 LEU A O 1
ATOM 899 N N . LEU A 1 119 ? -28.734 -28.177 25.668 1.00 77.56 119 LEU A N 1
ATOM 900 C CA . LEU A 1 119 ? -30.181 -28.118 25.930 1.00 77.56 119 LEU A CA 1
ATOM 901 C C . LEU A 1 119 ? -30.631 -26.811 26.605 1.00 77.56 119 LEU A C 1
ATOM 903 O O . LEU A 1 119 ? -31.776 -26.393 26.463 1.00 77.56 119 LEU A O 1
ATOM 907 N N . SER A 1 120 ? -29.763 -26.160 27.381 1.00 75.81 120 SER A N 1
ATOM 908 C CA . SER A 1 120 ? -30.064 -24.929 28.125 1.00 75.81 120 SER A CA 1
ATOM 909 C C . SER A 1 120 ? -28.787 -24.107 28.360 1.00 75.81 120 SER A C 1
ATOM 911 O O . SER A 1 120 ? -28.224 -24.124 29.461 1.00 75.81 120 SER A O 1
ATOM 913 N N . PRO A 1 121 ? -28.289 -23.392 27.333 1.00 74.25 121 PRO A N 1
ATOM 914 C CA . PRO A 1 121 ? -27.069 -22.601 27.443 1.00 74.25 121 PRO A CA 1
ATOM 915 C C . PRO A 1 121 ? -27.239 -21.455 28.447 1.00 74.25 121 PRO A C 1
ATOM 917 O O . PRO A 1 121 ? -28.076 -20.568 28.269 1.00 74.25 121 PRO A O 1
ATOM 920 N N . ARG A 1 122 ? -26.399 -21.435 29.490 1.00 77.06 122 ARG A N 1
ATOM 921 C CA . ARG A 1 122 ? -26.290 -20.288 30.399 1.00 77.06 122 ARG A CA 1
ATOM 922 C C . ARG A 1 122 ? -25.582 -19.145 29.680 1.00 77.06 122 ARG A C 1
ATOM 924 O O . ARG A 1 122 ? -24.429 -19.276 29.273 1.00 77.06 122 ARG A O 1
ATOM 931 N N . ARG A 1 123 ? -26.284 -18.027 29.516 1.00 83.19 123 ARG A N 1
ATOM 932 C CA . ARG A 1 123 ? -25.750 -16.811 28.900 1.00 83.19 123 ARG A CA 1
ATOM 933 C C . ARG A 1 123 ? -25.354 -15.823 29.986 1.00 83.19 123 ARG A C 1
ATOM 935 O O . ARG A 1 123 ? -26.133 -15.562 30.895 1.00 83.19 123 ARG A O 1
ATOM 942 N N . GLU A 1 124 ? -24.161 -15.276 29.857 1.00 87.94 124 GLU A N 1
ATOM 943 C CA . GLU A 1 124 ? -23.637 -14.201 30.684 1.00 87.94 124 GLU A CA 1
ATOM 944 C C . GLU A 1 124 ? -23.522 -12.936 29.834 1.00 87.94 124 GLU A C 1
ATOM 946 O O . GLU A 1 124 ? -23.204 -12.998 28.640 1.00 87.94 124 GLU A O 1
ATOM 951 N N . THR A 1 125 ? -23.825 -11.787 30.434 1.00 89.50 125 THR A N 1
ATOM 952 C CA . THR A 1 125 ? -23.732 -10.492 29.760 1.00 89.50 125 THR A CA 1
ATOM 953 C C . THR A 1 125 ? -22.460 -9.795 30.210 1.00 89.50 125 THR A C 1
ATOM 955 O O . THR A 1 125 ? -22.290 -9.510 31.389 1.00 89.50 125 THR A O 1
ATOM 958 N N . ILE A 1 126 ? -21.574 -9.521 29.258 1.00 89.81 126 ILE A N 1
ATOM 959 C CA . ILE A 1 126 ? -20.302 -8.839 29.474 1.00 89.81 126 ILE A CA 1
ATOM 960 C C . ILE A 1 126 ? -20.449 -7.412 28.953 1.00 89.81 126 ILE A C 1
ATOM 962 O O . ILE A 1 126 ? -20.667 -7.198 27.756 1.00 89.81 126 ILE A O 1
ATOM 966 N N . VAL A 1 127 ? -20.325 -6.433 29.846 1.00 91.50 127 VAL A N 1
ATOM 967 C CA . VAL A 1 127 ? -20.325 -5.010 29.490 1.00 91.50 127 VAL A CA 1
ATOM 968 C C . VAL A 1 127 ? -18.917 -4.630 29.034 1.00 91.50 127 VAL A C 1
ATOM 970 O O . VAL A 1 127 ? -17.971 -4.692 29.810 1.00 91.50 127 VAL A O 1
ATOM 973 N N . ALA A 1 128 ? -18.762 -4.277 27.759 1.00 90.88 128 ALA A N 1
ATOM 974 C CA . ALA A 1 128 ? -17.467 -3.903 27.183 1.00 90.88 128 ALA A CA 1
ATOM 975 C C . ALA A 1 128 ? -17.260 -2.388 27.104 1.00 90.88 128 ALA A C 1
ATOM 977 O O . ALA A 1 128 ? -16.123 -1.928 27.066 1.00 90.88 128 ALA A O 1
ATOM 978 N N . VAL A 1 129 ? -18.348 -1.623 27.018 1.00 92.81 129 VAL A N 1
ATOM 979 C CA . VAL A 1 129 ? -18.349 -0.156 27.027 1.00 92.81 129 VAL A CA 1
ATOM 980 C C . VAL A 1 129 ? -19.569 0.283 27.823 1.00 92.81 129 VAL A C 1
ATOM 982 O O . VAL A 1 129 ? -20.666 -0.207 27.553 1.00 92.81 129 VAL A O 1
ATOM 985 N N . GLU A 1 130 ? -19.386 1.186 28.781 1.00 92.31 130 GLU A N 1
ATOM 986 C CA . GLU A 1 130 ? -20.432 1.649 29.693 1.00 92.31 130 GLU A CA 1
ATOM 987 C C . GLU A 1 130 ? -20.436 3.180 29.762 1.00 92.31 130 GLU A C 1
ATOM 989 O O . GLU A 1 130 ? -19.419 3.775 30.108 1.00 92.31 130 GLU A O 1
ATOM 994 N N . ASP A 1 131 ? -21.568 3.785 29.385 1.00 90.50 131 ASP A N 1
ATOM 995 C CA . ASP A 1 131 ? -21.871 5.226 29.464 1.00 90.50 131 ASP A CA 1
ATOM 996 C C . ASP A 1 131 ? -20.749 6.169 28.984 1.00 90.50 131 ASP A C 1
ATOM 998 O O . ASP A 1 131 ? -20.316 7.087 29.682 1.00 90.50 131 ASP A O 1
ATOM 1002 N N . VAL A 1 132 ? -20.263 5.954 27.759 1.00 92.25 132 VAL A N 1
ATOM 1003 C CA . VAL A 1 132 ? -19.240 6.827 27.167 1.00 92.25 132 VAL A CA 1
ATOM 1004 C C . VAL A 1 132 ? -19.894 8.011 26.469 1.00 92.25 132 VAL A C 1
ATOM 1006 O O . VAL A 1 132 ? -20.726 7.819 25.586 1.00 92.25 132 VAL A O 1
ATOM 1009 N N . SER A 1 133 ? -19.496 9.231 26.833 1.00 93.00 133 SER A N 1
ATOM 1010 C CA . SER A 1 133 ? -19.989 10.467 26.212 1.00 93.00 133 SER A CA 1
ATOM 1011 C C . SER A 1 133 ? -18.845 11.441 25.941 1.00 93.00 133 SER A C 1
ATOM 1013 O O . SER A 1 133 ? -18.070 11.732 26.852 1.00 93.00 133 SER A O 1
ATOM 1015 N N . PHE A 1 134 ? -18.721 11.932 24.708 1.00 93.88 134 PHE A N 1
ATOM 1016 C CA . PHE A 1 134 ? -17.705 12.906 24.302 1.00 93.88 134 PHE A CA 1
ATOM 1017 C C . PHE A 1 134 ? -18.009 13.560 22.943 1.00 93.88 134 PHE A C 1
ATOM 1019 O O . PHE A 1 134 ? -18.816 13.038 22.181 1.00 93.88 134 PHE A O 1
ATOM 1026 N N . ALA A 1 135 ? -17.348 14.678 22.619 1.00 93.25 135 ALA A N 1
ATOM 1027 C CA . ALA A 1 135 ? -17.544 15.413 21.362 1.00 93.25 135 ALA A CA 1
ATOM 1028 C C . ALA A 1 135 ? -16.237 15.985 20.765 1.00 93.25 135 ALA A C 1
ATOM 1030 O O . ALA A 1 135 ? -15.645 16.888 21.339 1.00 93.25 135 ALA A O 1
ATOM 1031 N N . VAL A 1 136 ? -15.774 15.485 19.623 1.00 93.56 136 VAL A N 1
ATOM 1032 C CA . VAL A 1 136 ? -14.502 15.911 19.004 1.00 93.56 136 VAL A CA 1
ATOM 1033 C C . VAL A 1 136 ? -14.741 17.050 18.025 1.00 93.56 136 VAL A C 1
ATOM 1035 O O . VAL A 1 136 ? -15.580 16.917 17.135 1.00 93.56 136 VAL A O 1
ATOM 1038 N N . GLU A 1 137 ? -13.985 18.134 18.169 1.00 92.00 137 GLU A N 1
ATOM 1039 C CA . GLU A 1 137 ? -14.047 19.299 17.284 1.00 92.00 137 GLU A CA 1
ATOM 1040 C C . GLU A 1 137 ? -13.274 19.076 15.968 1.00 92.00 137 GLU A C 1
ATOM 1042 O O . GLU A 1 137 ? -12.351 18.253 15.917 1.00 92.00 137 GLU A O 1
ATOM 1047 N N . PRO A 1 138 ? -13.601 19.805 14.882 1.00 90.25 138 PRO A N 1
ATOM 1048 C CA . PRO A 1 138 ? -12.794 19.781 13.663 1.00 90.25 138 PRO A CA 1
ATOM 1049 C C . PRO A 1 138 ? -11.314 20.107 13.947 1.00 90.25 138 PRO A C 1
ATOM 1051 O O . PRO A 1 138 ? -11.005 21.096 14.609 1.00 90.25 138 PRO A O 1
ATOM 1054 N N . GLY A 1 139 ? -10.392 19.280 13.442 1.00 88.94 139 GLY A N 1
ATOM 1055 C CA . GLY A 1 139 ? -8.942 19.457 13.636 1.00 88.94 139 GLY A CA 1
ATOM 1056 C C . GLY A 1 139 ? -8.415 19.068 15.025 1.00 88.94 139 GLY A C 1
ATOM 1057 O O . GLY A 1 139 ? -7.230 19.241 15.309 1.00 88.94 139 GLY A O 1
ATOM 1058 N N . GLU A 1 140 ? -9.264 18.540 15.908 1.00 89.12 140 GLU A N 1
ATOM 1059 C CA . GLU A 1 140 ? -8.850 18.102 17.237 1.00 89.12 140 GLU A CA 1
ATOM 1060 C C . GLU A 1 140 ? -8.203 16.709 17.208 1.00 89.12 140 GLU A C 1
ATOM 1062 O O . GLU A 1 140 ? -8.744 15.753 16.648 1.00 89.12 140 GLU A O 1
ATOM 1067 N N . ILE A 1 141 ? -7.068 16.570 17.899 1.00 91.50 141 ILE A N 1
ATOM 1068 C CA . ILE A 1 141 ? -6.439 15.272 18.144 1.00 91.50 141 ILE A CA 1
ATOM 1069 C C . ILE A 1 141 ? -6.881 14.768 19.519 1.00 91.50 141 ILE A C 1
ATOM 1071 O O . ILE A 1 141 ? -6.487 15.308 20.559 1.00 91.50 141 ILE A O 1
ATOM 1075 N N . LEU A 1 142 ? -7.670 13.691 19.514 1.00 91.75 142 LEU A N 1
ATOM 1076 C CA . LEU A 1 142 ? -8.142 13.013 20.717 1.00 91.75 142 LEU A CA 1
ATOM 1077 C C . LEU A 1 142 ? -7.364 11.712 20.964 1.00 91.75 142 LEU A C 1
ATOM 1079 O O . LEU A 1 142 ? -7.473 10.742 20.215 1.00 91.75 142 LEU A O 1
ATOM 1083 N N . GLY A 1 143 ? -6.643 11.655 22.079 1.00 92.38 143 GLY A N 1
ATOM 1084 C CA . GLY A 1 143 ? -6.096 10.426 22.640 1.00 92.38 143 GLY A CA 1
ATOM 1085 C C . GLY A 1 143 ? -7.113 9.736 23.548 1.00 92.38 143 GLY A C 1
ATOM 1086 O O . GLY A 1 143 ? -7.568 10.321 24.531 1.00 92.38 143 GLY A O 1
ATOM 1087 N N . TYR A 1 144 ? -7.432 8.472 23.265 1.00 91.25 144 TYR A N 1
ATOM 1088 C CA . TYR A 1 144 ? -8.273 7.632 24.122 1.00 91.25 144 TYR A CA 1
ATOM 1089 C C . TYR A 1 144 ? -7.426 6.525 24.761 1.00 91.25 144 TYR A C 1
ATOM 1091 O O . TYR A 1 144 ? -7.053 5.560 24.094 1.00 91.25 144 TYR A O 1
ATOM 1099 N N . LEU A 1 145 ? -7.082 6.678 26.042 1.00 88.19 145 LEU A N 1
ATOM 1100 C CA . LEU A 1 145 ? -6.098 5.848 26.746 1.00 88.19 145 LEU A CA 1
ATOM 1101 C C . LEU A 1 145 ? -6.741 5.014 27.858 1.00 88.19 145 LEU A C 1
ATOM 1103 O O . LEU A 1 145 ? -7.736 5.405 28.451 1.00 88.19 145 LEU A O 1
ATOM 1107 N N . GLY A 1 146 ? -6.165 3.849 28.151 1.00 87.50 146 GLY A N 1
ATOM 1108 C CA . GLY A 1 146 ? -6.631 2.935 29.200 1.00 87.50 146 GLY A CA 1
ATOM 1109 C C . GLY A 1 146 ? -5.985 1.551 29.065 1.00 87.50 146 GLY A C 1
ATOM 1110 O O . GLY A 1 146 ? -5.388 1.271 28.020 1.00 87.50 146 GLY A O 1
ATOM 1111 N N . PRO A 1 147 ? -6.119 0.653 30.052 1.00 86.12 147 PRO A N 1
ATOM 1112 C CA . PRO A 1 147 ? -5.553 -0.692 30.006 1.00 86.12 147 PRO A CA 1
ATOM 1113 C C . PRO A 1 147 ? -6.219 -1.568 28.933 1.00 86.12 147 PRO A C 1
ATOM 1115 O O . PRO A 1 147 ? -7.248 -1.217 28.336 1.00 86.12 147 PRO A O 1
ATOM 1118 N N . ASN A 1 148 ? -5.620 -2.726 28.651 1.00 85.81 148 ASN A N 1
ATOM 1119 C CA . ASN A 1 148 ? -6.247 -3.737 27.798 1.00 85.81 148 ASN A CA 1
ATOM 1120 C C . ASN A 1 148 ? -7.586 -4.169 28.410 1.00 85.81 148 ASN A C 1
ATOM 1122 O O . ASN A 1 148 ? -7.690 -4.357 29.615 1.00 85.81 148 ASN A O 1
ATOM 1126 N N . GLY A 1 149 ? -8.623 -4.279 27.577 1.00 82.81 149 GLY A N 1
ATOM 1127 C CA . GLY A 1 149 ? -9.980 -4.590 28.040 1.00 82.81 149 GLY A CA 1
ATOM 1128 C C . GLY A 1 149 ? -10.843 -3.382 28.427 1.00 82.81 149 GLY A C 1
ATOM 1129 O O . GLY A 1 149 ? -12.045 -3.549 28.560 1.00 82.81 149 GLY A O 1
ATOM 1130 N N . ALA A 1 150 ? -10.305 -2.156 28.482 1.00 85.75 150 ALA A N 1
ATOM 1131 C CA . ALA A 1 150 ? -11.065 -0.945 28.845 1.00 85.75 150 ALA A CA 1
ATOM 1132 C C . ALA A 1 150 ? -12.126 -0.476 27.815 1.00 85.75 150 ALA A C 1
ATOM 1134 O O . ALA A 1 150 ? -12.621 0.643 27.895 1.00 85.75 150 ALA A O 1
ATOM 1135 N N . GLY A 1 151 ? -12.418 -1.268 26.779 1.00 89.19 151 GLY A N 1
ATOM 1136 C CA . GLY A 1 151 ? -13.437 -0.930 25.777 1.00 89.19 151 GLY A CA 1
ATOM 1137 C C . GLY A 1 151 ? -12.989 -0.028 24.621 1.00 89.19 151 GLY A C 1
ATOM 1138 O O . GLY A 1 151 ? -13.745 0.132 23.671 1.00 89.19 151 GLY A O 1
ATOM 1139 N N . LYS A 1 152 ? -11.751 0.487 24.612 1.00 92.44 152 LYS A N 1
ATOM 1140 C CA . LYS A 1 152 ? -11.237 1.423 23.582 1.00 92.44 152 LYS A CA 1
ATOM 1141 C C . LYS A 1 152 ? -11.497 0.975 22.140 1.00 92.44 152 LYS A C 1
ATOM 1143 O O . LYS A 1 152 ? -12.167 1.663 21.378 1.00 92.44 152 LYS A O 1
ATOM 1148 N N . SER A 1 153 ? -11.007 -0.207 21.766 1.00 90.94 153 SER A N 1
ATOM 1149 C CA . SER A 1 153 ? -11.187 -0.740 20.409 1.00 90.94 153 SER A CA 1
ATOM 1150 C C . SER A 1 153 ? -12.654 -1.039 20.096 1.00 90.94 153 SER A C 1
ATOM 1152 O O . SER A 1 153 ? -13.059 -0.952 18.942 1.00 90.94 153 SER A O 1
ATOM 1154 N N . THR A 1 154 ? -13.455 -1.381 21.109 1.00 93.44 154 THR A N 1
ATOM 1155 C CA . THR A 1 154 ? -14.902 -1.594 20.973 1.00 93.44 154 THR A CA 1
ATOM 1156 C C . THR A 1 154 ? -15.608 -0.279 20.652 1.00 93.44 154 THR A C 1
ATOM 1158 O O . THR A 1 154 ? -16.412 -0.246 19.726 1.00 93.44 154 THR A O 1
ATOM 1161 N N . THR A 1 155 ? -15.253 0.809 21.339 1.00 94.25 155 THR A N 1
ATOM 1162 C CA . THR A 1 155 ? -15.737 2.163 21.046 1.00 94.25 155 THR A CA 1
ATOM 1163 C C . THR A 1 155 ? -15.353 2.591 19.637 1.00 94.25 155 THR A C 1
ATOM 1165 O O . THR A 1 155 ? -16.234 2.955 18.867 1.00 94.25 155 THR A O 1
ATOM 1168 N N . ILE A 1 156 ? -14.078 2.454 19.248 1.00 93.69 156 ILE A N 1
ATOM 1169 C CA . ILE A 1 156 ? -13.636 2.793 17.886 1.00 93.69 156 ILE A CA 1
ATOM 1170 C C . ILE A 1 156 ? -14.433 2.001 16.843 1.00 93.69 156 ILE A C 1
ATOM 1172 O O . ILE A 1 156 ? -14.963 2.594 15.914 1.00 93.69 156 ILE A O 1
ATOM 1176 N N . LYS A 1 157 ? -14.628 0.688 17.025 1.00 94.00 157 LYS A N 1
ATOM 1177 C CA . LYS A 1 157 ? -15.450 -0.125 16.108 1.00 94.00 157 LYS A CA 1
ATOM 1178 C C . LYS A 1 157 ? -16.903 0.353 15.999 1.00 94.00 157 LYS A C 1
ATOM 1180 O O . LYS A 1 157 ? -17.512 0.156 14.950 1.00 94.00 157 LYS A O 1
ATOM 1185 N N . MET A 1 158 ? -17.466 0.950 17.051 1.00 96.06 158 MET A N 1
ATOM 1186 C CA . MET A 1 158 ? -18.799 1.557 16.982 1.00 96.06 158 MET A CA 1
ATOM 1187 C C . MET A 1 158 ? -18.789 2.858 16.176 1.00 96.06 158 MET A C 1
ATOM 1189 O O . MET A 1 158 ? -19.656 3.046 15.327 1.00 96.06 158 MET A O 1
ATOM 1193 N N . LEU A 1 159 ? -17.773 3.705 16.361 1.00 95.62 159 LEU A N 1
ATOM 1194 C CA . LEU A 1 159 ? -17.605 4.948 15.593 1.00 95.62 159 LEU A CA 1
ATOM 1195 C C . LEU A 1 159 ? -17.333 4.697 14.108 1.00 95.62 159 LEU A C 1
ATOM 1197 O O . LEU A 1 159 ? -17.753 5.473 13.258 1.00 95.62 159 LEU A O 1
ATOM 1201 N N . THR A 1 160 ? -16.675 3.588 13.769 1.00 94.56 160 THR A N 1
ATOM 1202 C CA . THR A 1 160 ? -16.456 3.212 12.367 1.00 94.56 160 THR A CA 1
ATOM 1203 C C . THR A 1 160 ? -17.652 2.500 11.732 1.00 94.56 160 THR A C 1
ATOM 1205 O O . THR A 1 160 ? -17.640 2.224 10.534 1.00 94.56 160 THR A O 1
ATOM 1208 N N . GLY A 1 161 ? -18.695 2.184 12.509 1.00 94.06 161 GLY A N 1
ATOM 1209 C CA . GLY A 1 161 ? -19.874 1.454 12.035 1.00 94.06 161 GLY A CA 1
ATOM 1210 C C . GLY A 1 161 ? -19.647 -0.050 11.834 1.00 94.06 161 GLY A C 1
ATOM 1211 O O . GLY A 1 161 ? -20.498 -0.730 11.267 1.00 94.06 161 GLY A O 1
ATOM 1212 N N . VAL A 1 162 ? -18.512 -0.595 12.287 1.00 92.44 162 VAL A N 1
ATOM 1213 C CA . VAL A 1 162 ? -18.232 -2.046 12.283 1.00 92.44 162 VAL A CA 1
ATOM 1214 C C . VAL A 1 162 ? -19.037 -2.766 13.366 1.00 92.44 162 VAL A C 1
ATOM 1216 O O . VAL A 1 162 ? -19.377 -3.938 13.210 1.00 92.44 162 VAL A O 1
ATOM 1219 N N . LEU A 1 163 ? -19.339 -2.078 14.467 1.00 93.88 163 LEU A N 1
ATOM 1220 C CA . LEU A 1 163 ? -20.076 -2.623 15.596 1.00 93.88 163 LEU A CA 1
ATOM 1221 C C . LEU A 1 163 ? -21.299 -1.761 15.914 1.00 93.88 163 LEU A C 1
ATOM 1223 O O . LEU A 1 163 ? -21.199 -0.548 16.036 1.00 93.88 163 LEU A O 1
ATOM 1227 N N . VAL A 1 164 ? -22.454 -2.396 16.103 1.00 95.56 164 VAL A N 1
ATOM 1228 C CA . VAL A 1 164 ? -23.678 -1.701 16.526 1.00 95.56 164 VAL A CA 1
ATOM 1229 C C . VAL A 1 164 ? -23.650 -1.511 18.050 1.00 95.56 164 VAL A C 1
ATOM 1231 O O . VAL A 1 164 ? -23.398 -2.503 18.752 1.00 95.56 164 VAL A O 1
ATOM 1234 N N . PRO A 1 165 ? -23.891 -0.301 18.588 1.00 95.81 165 PRO A N 1
ATOM 1235 C CA . PRO A 1 165 ? -24.042 -0.104 20.029 1.00 95.81 165 PRO A CA 1
ATOM 1236 C C . PRO A 1 165 ? -25.252 -0.870 20.572 1.00 95.81 165 PRO A C 1
ATOM 1238 O O . PRO A 1 165 ? -26.212 -1.134 19.855 1.00 95.81 165 PRO A O 1
ATOM 1241 N N . THR A 1 166 ? -25.202 -1.260 21.844 1.00 96.06 166 THR A N 1
ATOM 1242 C CA . THR A 1 166 ? -26.365 -1.854 22.522 1.00 96.06 166 THR A CA 1
ATOM 1243 C C . THR A 1 166 ? -27.320 -0.768 23.026 1.00 96.06 166 THR A C 1
ATOM 1245 O O . THR A 1 166 ? -28.527 -0.979 23.029 1.00 96.06 166 THR A O 1
ATOM 1248 N N . ALA A 1 167 ? -26.786 0.390 23.422 1.00 94.88 167 ALA A N 1
ATOM 1249 C CA . ALA A 1 167 ? -27.547 1.595 23.743 1.00 94.88 167 ALA A CA 1
ATOM 1250 C C . ALA A 1 167 ? -26.689 2.856 23.512 1.00 94.88 167 ALA A C 1
ATOM 1252 O O . ALA A 1 167 ? -25.472 2.756 23.319 1.00 94.88 167 ALA A O 1
ATOM 1253 N N . GLY A 1 168 ? -27.332 4.023 23.553 1.00 93.75 168 GLY A N 1
ATOM 1254 C CA . GLY A 1 168 ? -26.702 5.320 23.302 1.00 93.75 168 GLY A CA 1
ATOM 1255 C C . GLY A 1 168 ? -26.614 5.681 21.821 1.00 93.75 168 GLY A C 1
ATOM 1256 O O . GLY A 1 168 ? -27.049 4.927 20.945 1.00 93.75 168 GLY A O 1
ATOM 1257 N N . HIS A 1 169 ? -26.038 6.849 21.551 1.00 93.50 169 HIS A N 1
ATOM 1258 C CA . HIS A 1 169 ? -25.948 7.434 20.218 1.00 93.50 169 HIS A CA 1
ATOM 1259 C C . HIS A 1 169 ? -24.508 7.819 19.876 1.00 93.50 169 HIS A C 1
ATOM 1261 O O . HIS A 1 169 ? -23.732 8.255 20.725 1.00 93.50 169 HIS A O 1
ATOM 1267 N N . ALA A 1 170 ? -24.149 7.641 18.606 1.00 95.06 170 ALA A N 1
ATOM 1268 C CA . ALA A 1 170 ? -22.889 8.106 18.047 1.00 95.06 170 ALA A CA 1
ATOM 1269 C C . ALA A 1 170 ? -23.147 8.715 16.670 1.00 95.06 170 ALA A C 1
ATOM 1271 O O . ALA A 1 170 ? -23.840 8.114 15.843 1.00 95.06 170 ALA A O 1
ATOM 1272 N N . ARG A 1 171 ? -22.565 9.888 16.435 1.00 95.31 171 ARG A N 1
ATOM 1273 C CA . ARG A 1 171 ? -22.587 10.612 15.171 1.00 95.31 171 ARG A CA 1
ATOM 1274 C C . ARG A 1 171 ? -21.153 10.925 14.757 1.00 95.31 171 ARG A C 1
ATOM 1276 O O . ARG A 1 171 ? -20.377 11.414 15.569 1.00 95.31 171 ARG A O 1
ATOM 1283 N N . VAL A 1 172 ? -20.807 10.634 13.510 1.00 95.12 172 VAL A N 1
ATOM 1284 C CA . VAL A 1 172 ? -19.504 10.927 12.903 1.00 95.12 172 VAL A CA 1
ATOM 1285 C C . VAL A 1 172 ? -19.776 11.639 11.587 1.00 95.12 172 VAL A C 1
ATOM 1287 O O . VAL A 1 172 ? -20.514 11.119 10.756 1.00 95.12 172 VAL A O 1
ATOM 1290 N N . LEU A 1 173 ? -19.250 12.853 11.428 1.00 92.75 173 LEU A N 1
ATOM 1291 C CA . LEU A 1 173 ? -19.464 13.717 10.261 1.00 92.75 173 LEU A CA 1
ATOM 1292 C C . LEU A 1 173 ? -20.953 13.863 9.898 1.00 92.75 173 LEU A C 1
ATOM 1294 O O . LEU A 1 173 ? -21.354 13.777 8.741 1.00 92.75 173 LEU A O 1
ATOM 1298 N N . GLY A 1 174 ? -21.802 14.031 10.916 1.00 91.19 174 GLY A N 1
ATOM 1299 C CA . GLY A 1 174 ? -23.251 14.147 10.733 1.00 91.19 174 GLY A CA 1
ATOM 1300 C C . GLY A 1 174 ? -24.003 12.817 10.554 1.00 91.19 174 GLY A C 1
ATOM 1301 O O . GLY A 1 174 ? -25.232 12.820 10.558 1.00 91.19 174 GLY A O 1
ATOM 1302 N N . LEU A 1 175 ? -23.311 11.679 10.444 1.00 93.00 175 LEU A N 1
ATOM 1303 C CA . LEU A 1 175 ? -23.901 10.367 10.157 1.00 93.00 175 LEU A CA 1
ATOM 1304 C C . LEU A 1 175 ? -23.939 9.457 11.384 1.00 93.00 175 LEU A C 1
ATOM 1306 O O . LEU A 1 175 ? -23.006 9.440 12.177 1.00 93.00 175 LEU A O 1
ATOM 1310 N N . GLU A 1 176 ? -24.975 8.625 11.502 1.00 95.38 176 GLU A N 1
ATOM 1311 C CA . GLU A 1 176 ? -24.973 7.483 12.426 1.00 95.38 176 GLU A CA 1
ATOM 1312 C C . GLU A 1 176 ? -24.179 6.310 11.812 1.00 95.38 176 GLU A C 1
ATOM 1314 O O . GLU A 1 176 ? -24.664 5.684 10.857 1.00 95.38 176 GLU A O 1
ATOM 1319 N N . PRO A 1 177 ? -22.988 5.954 12.340 1.00 94.88 177 PRO A N 1
ATOM 1320 C CA . PRO A 1 177 ? -22.063 5.048 11.653 1.00 94.88 177 PRO A CA 1
ATOM 1321 C C . PRO A 1 177 ? -22.637 3.663 11.350 1.00 94.88 177 PRO A C 1
ATOM 1323 O O . PRO A 1 177 ? -22.398 3.100 10.286 1.00 94.88 177 PRO A O 1
ATOM 1326 N N . TYR A 1 178 ? -23.418 3.106 12.277 1.00 91.94 178 TYR A N 1
ATOM 1327 C CA . TYR A 1 178 ? -23.970 1.756 12.159 1.00 91.94 178 TYR A CA 1
ATOM 1328 C C . TYR A 1 178 ? -25.187 1.673 11.220 1.00 91.94 178 TYR A C 1
ATOM 1330 O O . TYR A 1 178 ? -25.486 0.591 10.721 1.00 91.94 178 TYR A O 1
ATOM 1338 N N . ARG A 1 179 ? -25.871 2.796 10.946 1.00 93.00 179 ARG A N 1
ATOM 1339 C CA . ARG A 1 179 ? -26.965 2.870 9.958 1.00 93.00 179 ARG A CA 1
ATOM 1340 C C . ARG A 1 179 ? -26.465 3.235 8.565 1.00 93.00 179 ARG A C 1
ATOM 1342 O O . ARG A 1 179 ? -26.996 2.752 7.570 1.00 93.00 179 ARG A O 1
ATOM 1349 N N . HIS A 1 180 ? -25.421 4.058 8.487 1.00 93.12 180 HIS A N 1
ATOM 1350 C CA . HIS A 1 180 ? -24.873 4.582 7.235 1.00 93.12 180 HIS A CA 1
ATOM 1351 C C . HIS A 1 180 ? -23.439 4.108 6.984 1.00 93.12 180 HIS A C 1
ATOM 1353 O O . HIS A 1 180 ? -22.600 4.879 6.524 1.00 93.12 180 HIS A O 1
ATOM 1359 N N . ARG A 1 181 ? -23.168 2.824 7.255 1.00 90.94 181 ARG A N 1
ATOM 1360 C CA . ARG A 1 181 ? -21.815 2.243 7.275 1.00 90.94 181 ARG A CA 1
ATOM 1361 C C . ARG A 1 181 ? -20.977 2.577 6.042 1.00 90.94 181 ARG A C 1
ATOM 1363 O O . ARG A 1 181 ? -19.844 3.009 6.202 1.00 90.94 181 ARG A O 1
ATOM 1370 N N . THR A 1 182 ? -21.520 2.409 4.835 1.00 89.69 182 THR A N 1
ATOM 1371 C CA . THR A 1 182 ? -20.774 2.665 3.590 1.00 89.69 182 THR A CA 1
ATOM 1372 C C . THR A 1 182 ? -20.408 4.139 3.438 1.00 89.69 182 THR A C 1
ATOM 1374 O O . THR A 1 182 ? -19.254 4.448 3.176 1.00 89.69 182 THR A O 1
ATOM 1377 N N . ARG A 1 183 ? -21.364 5.051 3.668 1.00 90.19 183 ARG A N 1
ATOM 1378 C CA . ARG A 1 183 ? -21.117 6.501 3.593 1.00 90.19 183 ARG A CA 1
ATOM 1379 C C . ARG A 1 183 ? -20.146 6.973 4.671 1.00 90.19 183 ARG A C 1
ATOM 1381 O O . ARG A 1 183 ? -19.270 7.777 4.389 1.00 90.19 183 ARG A O 1
ATOM 1388 N N . ASN A 1 184 ? -20.277 6.439 5.882 1.00 92.50 184 ASN A N 1
ATOM 1389 C CA . ASN A 1 184 ? -19.342 6.713 6.965 1.00 92.50 184 ASN A CA 1
ATOM 1390 C C . ASN A 1 184 ? -17.929 6.254 6.583 1.00 92.50 184 ASN A C 1
ATOM 1392 O O . ASN A 1 184 ? -16.991 7.035 6.662 1.00 92.50 184 ASN A O 1
ATOM 1396 N N . ALA A 1 185 ? -17.789 5.017 6.090 1.00 90.19 185 ALA A N 1
ATOM 1397 C CA . ALA A 1 185 ? -16.504 4.442 5.702 1.00 90.19 185 ALA A CA 1
ATOM 1398 C C . ALA A 1 185 ? -15.803 5.220 4.580 1.00 90.19 185 ALA A C 1
ATOM 1400 O O . ALA A 1 185 ? -14.586 5.323 4.622 1.00 90.19 185 ALA A O 1
ATOM 1401 N N . THR A 1 186 ? -16.535 5.805 3.624 1.00 88.69 186 THR A N 1
ATOM 1402 C CA . THR A 1 186 ? -15.940 6.648 2.567 1.00 88.69 186 THR A CA 1
ATOM 1403 C C . THR A 1 186 ? -15.420 7.996 3.069 1.00 88.69 186 THR A C 1
ATOM 1405 O O . THR A 1 186 ? -14.679 8.654 2.353 1.00 88.69 186 THR A O 1
ATOM 1408 N N . GLN A 1 187 ? -15.814 8.425 4.273 1.00 88.25 187 GLN A N 1
ATOM 1409 C CA . GLN A 1 187 ? -15.444 9.728 4.837 1.00 88.25 187 GLN A CA 1
ATOM 1410 C C . GLN A 1 187 ? -14.411 9.643 5.966 1.00 88.25 187 GLN A C 1
ATOM 1412 O O . GLN A 1 187 ? -13.945 10.677 6.439 1.00 88.25 187 GLN A O 1
ATOM 1417 N N . ILE A 1 188 ? -14.058 8.436 6.417 1.00 91.12 188 ILE A N 1
ATOM 1418 C CA . ILE A 1 188 ? -13.104 8.234 7.511 1.00 91.12 188 ILE A CA 1
ATOM 1419 C C . ILE A 1 188 ? -11.984 7.276 7.099 1.00 91.12 188 ILE A C 1
ATOM 1421 O O . ILE A 1 188 ? -12.221 6.242 6.476 1.00 91.12 188 ILE A O 1
ATOM 1425 N N . GLY A 1 189 ? -10.759 7.589 7.518 1.00 88.88 189 GLY A N 1
ATOM 1426 C CA . GLY A 1 189 ? -9.632 6.658 7.489 1.00 88.88 189 GLY A CA 1
ATOM 1427 C C . GLY A 1 189 ? -9.564 5.859 8.789 1.00 88.88 189 GLY A C 1
ATOM 1428 O O . GLY A 1 189 ? -9.719 6.417 9.876 1.00 88.88 189 GLY A O 1
ATOM 1429 N N . VAL A 1 190 ? -9.337 4.546 8.703 1.00 88.00 190 VAL A N 1
ATOM 1430 C CA . VAL A 1 190 ? -9.253 3.675 9.885 1.00 88.00 190 VAL A CA 1
ATOM 1431 C C . VAL A 1 190 ? -8.052 2.752 9.766 1.00 88.00 190 VAL A C 1
ATOM 1433 O O . VAL A 1 190 ? -7.974 1.939 8.851 1.00 88.00 190 VAL A O 1
ATOM 1436 N N . VAL A 1 191 ? -7.152 2.821 10.746 1.00 86.81 191 VAL A N 1
ATOM 1437 C CA . VAL A 1 191 ? -5.996 1.926 10.841 1.00 86.81 191 VAL A CA 1
ATOM 1438 C C . VAL A 1 191 ? -6.105 1.118 12.127 1.00 86.81 191 VAL A C 1
ATOM 1440 O O . VAL A 1 191 ? -5.956 1.636 13.233 1.00 86.81 191 VAL A O 1
ATOM 1443 N N . PHE A 1 192 ? -6.382 -0.178 11.994 1.00 82.44 192 PHE A N 1
ATOM 1444 C CA . PHE A 1 192 ? -6.346 -1.105 13.121 1.00 82.44 192 PHE A CA 1
ATOM 1445 C C . PHE A 1 192 ? -4.952 -1.728 13.200 1.00 82.44 192 PHE A C 1
ATOM 1447 O O . PHE A 1 192 ? -4.627 -2.596 12.398 1.00 82.44 192 PHE A O 1
ATOM 1454 N N . GLY A 1 193 ? -4.147 -1.337 14.192 1.00 67.62 193 GLY A N 1
ATOM 1455 C CA . GLY A 1 193 ? -2.730 -1.727 14.314 1.00 67.62 193 GLY A CA 1
ATOM 1456 C C . GLY A 1 193 ? -2.408 -3.230 14.407 1.00 67.62 193 GLY A C 1
ATOM 1457 O O . GLY A 1 193 ? -1.248 -3.581 14.560 1.00 67.62 193 GLY A O 1
ATOM 1458 N N . GLN A 1 194 ? -3.397 -4.127 14.324 1.00 61.59 194 GLN A N 1
ATOM 1459 C CA . GLN A 1 194 ? -3.196 -5.582 14.306 1.00 61.59 194 GLN A CA 1
ATOM 1460 C C . GLN A 1 194 ? -3.295 -6.213 12.906 1.00 61.59 194 GLN A C 1
ATOM 1462 O O . GLN A 1 194 ? -3.002 -7.399 12.772 1.00 61.59 194 GLN A O 1
ATOM 1467 N N . ARG A 1 195 ? -3.726 -5.480 11.867 1.00 61.44 195 ARG A N 1
ATOM 1468 C CA . ARG A 1 195 ? -3.781 -5.986 10.484 1.00 61.44 195 ARG A CA 1
ATOM 1469 C C . ARG A 1 195 ? -3.387 -4.891 9.500 1.00 61.44 195 ARG A C 1
ATOM 1471 O O . ARG A 1 195 ? -3.947 -3.797 9.550 1.00 61.44 195 ARG A O 1
ATOM 1478 N N . THR A 1 196 ? -2.462 -5.206 8.594 1.00 71.44 196 THR A N 1
ATOM 1479 C CA . THR A 1 196 ? -2.193 -4.345 7.435 1.00 71.44 196 THR A CA 1
ATOM 1480 C C . THR A 1 196 ? -3.475 -4.155 6.617 1.00 71.44 196 THR A C 1
ATOM 1482 O O . THR A 1 196 ? -4.318 -5.054 6.560 1.00 71.44 196 THR A O 1
ATOM 1485 N N . GLN A 1 197 ? -3.645 -2.964 6.044 1.00 74.06 197 GLN A N 1
ATOM 1486 C CA . GLN A 1 197 ? -4.718 -2.680 5.083 1.00 74.06 197 GLN A CA 1
ATOM 1487 C C . GLN A 1 197 ? -4.321 -3.066 3.652 1.00 74.06 197 GLN A C 1
ATOM 1489 O O . GLN A 1 197 ? -5.181 -3.108 2.780 1.00 74.06 197 GLN A O 1
ATOM 1494 N N . LEU A 1 198 ? -3.035 -3.344 3.419 1.00 82.06 198 LEU A N 1
ATOM 1495 C CA . LEU A 1 198 ? -2.521 -3.784 2.128 1.00 82.06 198 LEU A CA 1
ATOM 1496 C C . LEU A 1 198 ? -2.686 -5.296 1.984 1.00 82.06 198 LEU A C 1
ATOM 1498 O O . LEU A 1 198 ? -2.623 -6.044 2.965 1.00 82.06 198 LEU A O 1
ATOM 1502 N N . TRP A 1 199 ? -2.875 -5.744 0.750 1.00 80.25 199 TRP A N 1
ATOM 1503 C CA . TRP A 1 199 ? -2.967 -7.162 0.438 1.00 80.25 199 TRP A CA 1
ATOM 1504 C C . TRP A 1 199 ? -1.561 -7.719 0.249 1.00 80.25 199 TRP A C 1
ATOM 1506 O O . TRP A 1 199 ? -0.830 -7.259 -0.615 1.00 80.25 199 TRP A O 1
ATOM 1516 N N . TRP A 1 200 ? -1.181 -8.711 1.057 1.00 78.44 200 TRP A N 1
ATOM 1517 C CA . TRP A 1 200 ? 0.157 -9.321 1.002 1.00 78.44 200 TRP A CA 1
ATOM 1518 C C . TRP A 1 200 ? 0.445 -10.040 -0.315 1.00 78.44 200 TRP A C 1
ATOM 1520 O O . TRP A 1 200 ? 1.601 -10.153 -0.708 1.00 78.44 200 TRP A O 1
ATOM 1530 N N . ASP A 1 201 ? -0.606 -10.516 -0.979 1.00 79.56 201 ASP A N 1
ATOM 1531 C CA . ASP A 1 201 ? -0.511 -11.206 -2.264 1.00 79.56 201 ASP A CA 1
ATOM 1532 C C . ASP A 1 201 ? -0.404 -10.230 -3.446 1.00 79.56 201 ASP A C 1
ATOM 1534 O O . ASP A 1 201 ? -0.252 -10.669 -4.584 1.00 79.56 201 ASP A O 1
ATOM 1538 N N . LEU A 1 202 ? -0.497 -8.917 -3.189 1.00 77.56 202 LEU A N 1
ATOM 1539 C CA . LEU A 1 202 ? -0.442 -7.879 -4.208 1.00 77.56 202 LEU A CA 1
ATOM 1540 C C . LEU A 1 202 ? 0.717 -6.906 -3.960 1.00 77.56 202 LEU A C 1
ATOM 1542 O O . LEU A 1 202 ? 1.044 -6.579 -2.816 1.00 77.56 202 LEU A O 1
ATOM 1546 N N . PRO A 1 203 ? 1.299 -6.359 -5.033 1.00 78.62 203 PRO A N 1
ATOM 1547 C CA . PRO A 1 203 ? 2.176 -5.201 -4.949 1.00 78.62 203 PRO A CA 1
ATOM 1548 C C . PRO A 1 203 ? 1.492 -4.043 -4.208 1.00 78.62 203 PRO A C 1
ATOM 1550 O O . PRO A 1 203 ? 0.277 -3.838 -4.309 1.00 78.62 203 PRO A O 1
ATOM 1553 N N . ALA A 1 204 ? 2.270 -3.247 -3.470 1.00 80.94 204 ALA A N 1
ATOM 1554 C CA . ALA A 1 204 ? 1.728 -2.121 -2.707 1.00 80.94 204 ALA A CA 1
ATOM 1555 C C . ALA A 1 204 ? 0.982 -1.124 -3.613 1.00 80.94 204 ALA A C 1
ATOM 1557 O O . ALA A 1 204 ? -0.112 -0.682 -3.266 1.00 80.94 204 ALA A O 1
ATOM 1558 N N . ILE A 1 205 ? 1.525 -0.842 -4.804 1.00 82.31 205 ILE A N 1
ATOM 1559 C CA . ILE A 1 205 ? 0.896 0.04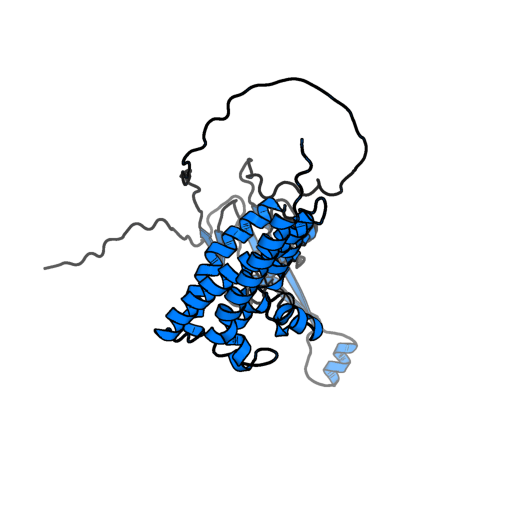7 -5.789 1.00 82.31 205 ILE A CA 1
ATOM 1560 C C . ILE A 1 205 ? -0.474 -0.468 -6.249 1.00 82.31 205 ILE A C 1
ATOM 1562 O O . ILE A 1 205 ? -1.429 0.303 -6.334 1.00 82.31 205 ILE A O 1
ATOM 1566 N N . GLU A 1 206 ? -0.620 -1.780 -6.441 1.00 83.12 206 GLU A N 1
ATOM 1567 C CA . GLU A 1 206 ? -1.898 -2.396 -6.807 1.00 83.12 206 GLU A CA 1
ATOM 1568 C C . GLU A 1 206 ? -2.894 -2.360 -5.648 1.00 83.12 206 GLU A C 1
ATOM 1570 O O . GLU A 1 206 ? -4.071 -2.060 -5.845 1.00 83.12 206 GLU A O 1
ATOM 1575 N N . SER A 1 207 ? -2.421 -2.576 -4.417 1.00 88.12 207 SER A N 1
ATOM 1576 C CA . SER A 1 207 ? -3.243 -2.396 -3.217 1.00 88.12 207 SER A CA 1
ATOM 1577 C C . SER A 1 207 ? -3.799 -0.967 -3.131 1.00 88.12 207 SER A C 1
ATOM 1579 O O . SER A 1 207 ? -4.991 -0.776 -2.880 1.00 88.12 207 SER A O 1
ATOM 1581 N N . PHE A 1 208 ? -2.973 0.049 -3.398 1.00 88.75 208 PHE A N 1
ATOM 1582 C CA . PHE A 1 208 ? -3.425 1.441 -3.453 1.00 88.75 208 PHE A CA 1
ATOM 1583 C C . PHE A 1 208 ? -4.388 1.701 -4.612 1.00 88.75 208 PHE A C 1
ATOM 1585 O O . PHE A 1 208 ? -5.371 2.421 -4.429 1.00 88.75 208 PHE A O 1
ATOM 1592 N N . ALA A 1 209 ? -4.163 1.093 -5.777 1.00 88.38 209 ALA A N 1
ATOM 1593 C CA . ALA A 1 209 ? -5.079 1.195 -6.906 1.00 88.38 209 ALA A CA 1
ATOM 1594 C C . ALA A 1 209 ? -6.459 0.604 -6.566 1.00 88.38 209 ALA A C 1
ATOM 1596 O O . ALA A 1 209 ? -7.483 1.210 -6.885 1.00 88.38 209 ALA A O 1
ATOM 1597 N N . ILE A 1 210 ? -6.523 -0.529 -5.860 1.00 89.38 210 ILE A N 1
ATOM 1598 C CA . ILE A 1 210 ? -7.792 -1.102 -5.383 1.00 89.38 210 ILE A CA 1
ATOM 1599 C C . ILE A 1 210 ? -8.480 -0.143 -4.409 1.00 89.38 210 ILE A C 1
ATOM 1601 O O . ILE A 1 210 ? -9.667 0.147 -4.574 1.00 89.38 210 ILE A O 1
ATOM 1605 N N . LEU A 1 211 ? -7.747 0.396 -3.428 1.00 89.06 211 LEU A N 1
ATOM 1606 C CA . LEU A 1 211 ? -8.294 1.367 -2.474 1.00 89.06 211 LEU A CA 1
ATOM 1607 C C . LEU A 1 211 ? -8.844 2.603 -3.188 1.00 89.06 211 LEU A C 1
ATOM 1609 O O . LEU A 1 211 ? -9.962 3.022 -2.903 1.00 89.06 211 LEU A O 1
ATOM 1613 N N . ARG A 1 212 ? -8.124 3.136 -4.174 1.00 91.12 212 ARG A N 1
ATOM 1614 C CA . ARG A 1 212 ? -8.591 4.249 -5.002 1.00 91.12 212 ARG A CA 1
ATOM 1615 C C . ARG A 1 212 ? -9.941 3.946 -5.656 1.00 91.12 212 ARG A C 1
ATOM 1617 O O . ARG A 1 212 ? -10.840 4.781 -5.585 1.00 91.12 212 ARG A O 1
ATOM 1624 N N . HIS A 1 213 ? -10.111 2.764 -6.251 1.00 89.44 213 HIS A N 1
ATOM 1625 C CA . HIS A 1 213 ? -11.386 2.366 -6.859 1.00 89.44 213 HIS A CA 1
ATOM 1626 C C . HIS A 1 213 ? -12.495 2.183 -5.813 1.00 89.44 213 HIS A C 1
ATOM 1628 O O . HIS A 1 213 ? -13.622 2.626 -6.033 1.00 89.44 213 HIS A O 1
ATOM 1634 N N . MET A 1 214 ? -12.186 1.579 -4.661 1.00 87.69 214 MET A N 1
ATOM 1635 C CA . MET A 1 214 ? -13.144 1.382 -3.566 1.00 87.69 214 MET A CA 1
ATOM 1636 C C . MET A 1 214 ? -13.640 2.707 -2.975 1.00 87.69 214 MET A C 1
ATOM 1638 O O . MET A 1 214 ? -14.830 2.850 -2.698 1.00 87.69 214 MET A O 1
ATOM 1642 N N . TYR A 1 215 ? -12.732 3.666 -2.796 1.00 87.25 215 TYR A N 1
ATOM 1643 C CA . TYR A 1 215 ? -13.012 4.993 -2.249 1.00 87.25 215 TYR A CA 1
ATOM 1644 C C . TYR A 1 215 ? -13.396 6.023 -3.319 1.00 87.25 215 TYR A C 1
ATOM 1646 O O . TYR A 1 215 ? -13.708 7.160 -2.980 1.00 87.25 215 TYR A O 1
ATOM 1654 N N . GLN A 1 216 ? -13.416 5.622 -4.594 1.00 88.44 216 GLN A N 1
ATOM 1655 C CA . GLN A 1 216 ? -13.764 6.468 -5.739 1.00 88.44 216 GLN A CA 1
ATOM 1656 C C . GLN A 1 216 ? -12.919 7.749 -5.815 1.00 88.44 216 GLN A C 1
ATOM 1658 O O . GLN A 1 216 ? -13.415 8.830 -6.129 1.00 88.44 216 GLN A O 1
ATOM 1663 N N . VAL A 1 217 ? -11.623 7.621 -5.526 1.00 89.44 217 VAL A N 1
ATOM 1664 C CA . VAL A 1 217 ? -10.685 8.747 -5.536 1.00 89.44 217 VAL A CA 1
ATOM 1665 C C . VAL A 1 217 ? -10.397 9.170 -6.989 1.00 89.44 217 VAL A C 1
ATOM 1667 O O . VAL A 1 217 ? -10.071 8.308 -7.822 1.00 89.44 217 VAL A O 1
ATOM 1670 N N . PRO A 1 218 ? -10.496 10.475 -7.321 1.00 92.00 218 PRO A N 1
ATOM 1671 C CA . PRO A 1 218 ? -10.161 10.987 -8.649 1.00 92.00 218 PRO A CA 1
ATOM 1672 C C . PRO A 1 218 ? -8.732 10.624 -9.071 1.00 92.00 218 PRO A C 1
ATOM 1674 O O . PRO A 1 218 ? -7.820 10.636 -8.251 1.00 92.00 218 PRO A O 1
ATOM 1677 N N . GLU A 1 219 ? -8.527 10.344 -10.362 1.00 89.12 219 GLU A N 1
ATOM 1678 C CA . GLU A 1 219 ? -7.209 9.965 -10.907 1.00 89.12 219 GLU A CA 1
ATOM 1679 C C . GLU A 1 219 ? -6.123 11.000 -10.585 1.00 89.12 219 GLU A C 1
ATOM 1681 O O . GLU A 1 219 ? -5.044 10.619 -10.152 1.00 89.12 219 GLU A O 1
ATOM 1686 N N . GLY A 1 220 ? -6.414 12.295 -10.763 1.00 91.19 220 GLY A N 1
ATOM 1687 C CA . GLY A 1 220 ? -5.435 13.364 -10.528 1.00 91.19 220 GLY A CA 1
ATOM 1688 C C . GLY A 1 220 ? -4.944 13.400 -9.081 1.00 91.19 220 GLY A C 1
ATOM 1689 O O . GLY A 1 220 ? -3.746 13.314 -8.847 1.00 91.19 220 GLY A O 1
ATOM 1690 N N . ALA A 1 221 ? -5.874 13.412 -8.120 1.00 89.19 221 ALA A N 1
ATOM 1691 C CA . ALA A 1 221 ? -5.546 13.406 -6.693 1.00 89.19 221 ALA A CA 1
ATOM 1692 C C . ALA A 1 221 ? -4.812 12.124 -6.269 1.00 89.19 221 ALA A C 1
ATOM 1694 O O . ALA A 1 221 ? -3.918 12.164 -5.428 1.00 89.19 221 ALA A O 1
ATOM 1695 N N . TYR A 1 222 ? -5.179 10.980 -6.856 1.00 89.88 222 TYR A N 1
ATOM 1696 C CA . TYR A 1 222 ? -4.482 9.721 -6.614 1.00 89.88 222 TYR A CA 1
ATOM 1697 C C . TYR A 1 222 ? -3.025 9.777 -7.078 1.00 89.88 222 TYR A C 1
ATOM 1699 O O . TYR A 1 222 ? -2.151 9.381 -6.317 1.00 89.88 222 TYR A O 1
ATOM 1707 N N . ARG A 1 223 ? -2.763 10.277 -8.292 1.00 88.12 223 ARG A N 1
ATOM 1708 C CA . ARG A 1 223 ? -1.399 10.391 -8.827 1.00 88.12 223 ARG A CA 1
ATOM 1709 C C . ARG A 1 223 ? -0.539 11.319 -7.987 1.00 88.12 223 ARG A C 1
ATOM 1711 O O . ARG A 1 223 ? 0.518 10.891 -7.556 1.00 88.12 223 ARG A O 1
ATOM 1718 N N . GLU A 1 224 ? -1.046 12.506 -7.669 1.00 89.25 224 GLU A N 1
ATOM 1719 C CA . GLU A 1 224 ? -0.357 13.476 -6.810 1.00 89.25 224 GLU A CA 1
ATOM 1720 C C . GLU A 1 224 ? -0.006 12.863 -5.444 1.00 89.25 224 GLU A C 1
ATOM 1722 O O . GLU A 1 224 ? 1.144 12.891 -5.021 1.00 89.25 224 GLU A O 1
ATOM 1727 N N . THR A 1 225 ? -0.967 12.185 -4.802 1.00 87.31 225 THR A N 1
ATOM 1728 C CA . THR A 1 225 ? -0.724 11.513 -3.513 1.00 87.31 225 THR A CA 1
ATOM 1729 C C . THR A 1 225 ? 0.308 10.387 -3.636 1.00 87.31 225 THR A C 1
ATOM 1731 O O . THR A 1 225 ? 1.114 10.190 -2.732 1.00 87.31 225 THR A O 1
ATOM 1734 N N . ILE A 1 226 ? 0.270 9.600 -4.716 1.00 87.62 226 ILE A N 1
ATOM 1735 C CA . ILE A 1 226 ? 1.223 8.504 -4.932 1.00 87.62 226 ILE A CA 1
ATOM 1736 C C . ILE A 1 226 ? 2.622 9.041 -5.226 1.00 87.62 226 ILE A C 1
ATOM 1738 O O . ILE A 1 226 ? 3.570 8.479 -4.699 1.00 87.62 226 ILE A O 1
ATOM 1742 N N . GLU A 1 227 ? 2.754 10.110 -6.010 1.00 86.62 227 GLU A N 1
ATOM 1743 C CA . GLU A 1 227 ? 4.036 10.761 -6.304 1.00 86.62 227 GLU A CA 1
ATOM 1744 C C . GLU A 1 227 ? 4.670 11.325 -5.026 1.00 86.62 227 GLU A C 1
ATOM 1746 O O . GLU A 1 227 ? 5.826 11.022 -4.733 1.00 86.62 227 GLU A O 1
ATOM 1751 N N . GLU A 1 228 ? 3.897 12.042 -4.203 1.00 84.69 228 GLU A N 1
ATOM 1752 C CA . GLU A 1 228 ? 4.364 12.519 -2.895 1.00 84.69 228 GLU A CA 1
ATOM 1753 C C . GLU A 1 228 ? 4.774 11.358 -1.978 1.00 84.69 228 GLU A C 1
ATOM 1755 O O . GLU A 1 228 ? 5.817 11.396 -1.318 1.00 84.69 228 GLU A O 1
ATOM 1760 N N . LEU A 1 229 ? 3.955 10.301 -1.918 1.00 84.12 229 LEU A N 1
ATOM 1761 C CA . LEU A 1 229 ? 4.271 9.121 -1.121 1.00 84.12 229 LEU A CA 1
ATOM 1762 C C . LEU A 1 229 ? 5.528 8.423 -1.634 1.00 84.12 229 LEU A C 1
ATOM 1764 O O . LEU A 1 229 ? 6.331 8.013 -0.807 1.00 84.12 229 LEU A O 1
ATOM 1768 N N . ASP A 1 230 ? 5.714 8.279 -2.943 1.00 82.31 230 ASP A N 1
ATOM 1769 C CA . ASP A 1 230 ? 6.882 7.624 -3.532 1.00 82.31 230 ASP A CA 1
ATOM 1770 C C . ASP A 1 230 ? 8.169 8.396 -3.216 1.00 82.31 230 ASP A C 1
ATOM 1772 O O . ASP A 1 230 ? 9.155 7.799 -2.778 1.00 82.31 230 ASP A O 1
ATOM 1776 N N . GLU A 1 231 ? 8.134 9.728 -3.300 1.00 81.25 231 GLU A N 1
ATOM 1777 C CA . GLU A 1 231 ? 9.285 10.574 -2.980 1.00 81.25 231 GLU A CA 1
ATOM 1778 C C . GLU A 1 231 ? 9.711 10.430 -1.507 1.00 81.25 231 GLU A C 1
ATOM 1780 O O . GLU A 1 231 ? 10.877 10.146 -1.203 1.00 81.25 231 GLU A O 1
ATOM 1785 N N . TYR A 1 232 ? 8.770 10.559 -0.566 1.00 81.88 232 TYR A N 1
ATOM 1786 C CA . TYR A 1 232 ? 9.090 10.493 0.864 1.00 81.88 232 TYR A CA 1
ATOM 1787 C C . TYR A 1 232 ? 9.317 9.066 1.365 1.00 81.88 232 TYR A C 1
ATOM 1789 O O . TYR A 1 232 ? 10.252 8.810 2.133 1.00 81.88 232 TYR A O 1
ATOM 1797 N N . LEU A 1 233 ? 8.457 8.128 0.967 1.00 80.19 233 LEU A N 1
ATOM 1798 C CA . LEU A 1 233 ? 8.512 6.744 1.421 1.00 80.19 233 LEU A CA 1
ATOM 1799 C C . LEU A 1 233 ? 9.664 6.000 0.757 1.00 80.19 233 LEU A C 1
ATOM 1801 O O . LEU A 1 233 ? 10.329 5.232 1.444 1.00 80.19 233 LEU A O 1
ATOM 1805 N N . GLY A 1 234 ? 9.940 6.240 -0.527 1.00 75.44 234 GLY A N 1
ATOM 1806 C CA . GLY A 1 234 ? 11.080 5.650 -1.225 1.00 75.44 234 GLY A CA 1
ATOM 1807 C C . GLY A 1 234 ? 12.395 6.011 -0.541 1.00 75.44 234 GLY A C 1
ATOM 1808 O O . GLY A 1 234 ? 13.186 5.124 -0.202 1.00 75.44 234 GLY A O 1
ATOM 1809 N N . LEU A 1 235 ? 12.585 7.295 -0.216 1.00 74.75 235 LEU A N 1
ATOM 1810 C CA . LEU A 1 235 ? 13.761 7.760 0.519 1.00 74.75 235 LEU A CA 1
ATOM 1811 C C . LEU A 1 235 ? 13.818 7.181 1.941 1.00 74.75 235 LEU A C 1
ATOM 1813 O O . LEU A 1 235 ? 14.866 6.697 2.373 1.00 74.75 235 LEU A O 1
ATOM 1817 N N . ALA A 1 236 ? 12.699 7.188 2.670 1.00 79.50 236 ALA A N 1
ATOM 1818 C CA . ALA A 1 236 ? 12.641 6.650 4.026 1.00 79.50 236 ALA A CA 1
ATOM 1819 C C . ALA A 1 236 ? 12.915 5.138 4.065 1.00 79.50 236 ALA A C 1
ATOM 1821 O O . ALA A 1 236 ? 13.691 4.680 4.903 1.00 79.50 236 ALA A O 1
ATOM 1822 N N . ILE A 1 237 ? 12.325 4.363 3.148 1.00 77.69 237 ILE A N 1
ATOM 1823 C CA . ILE A 1 237 ? 12.567 2.924 3.002 1.00 77.69 237 ILE A CA 1
ATOM 1824 C C . ILE A 1 237 ? 14.029 2.689 2.658 1.00 77.69 237 ILE A C 1
ATOM 1826 O O . ILE A 1 237 ? 14.659 1.867 3.314 1.00 77.69 237 ILE A O 1
ATOM 1830 N N . PHE A 1 238 ? 14.591 3.411 1.687 1.00 72.38 238 PHE A N 1
ATOM 1831 C CA . PHE A 1 238 ? 15.997 3.262 1.329 1.00 72.38 238 PHE A CA 1
ATOM 1832 C C . PHE A 1 238 ? 16.903 3.469 2.549 1.00 72.38 238 PHE A C 1
ATOM 1834 O O . PHE A 1 238 ? 17.702 2.592 2.871 1.00 72.38 238 PHE A O 1
ATOM 1841 N N . VAL A 1 239 ? 16.716 4.562 3.295 1.00 78.25 239 VAL A N 1
ATOM 1842 C CA . VAL A 1 239 ? 17.511 4.865 4.497 1.00 78.25 239 VAL A CA 1
ATOM 1843 C C . VAL A 1 239 ? 17.316 3.820 5.604 1.00 78.25 239 VAL A C 1
ATOM 1845 O O . VAL A 1 239 ? 18.283 3.422 6.251 1.00 78.25 239 VAL A O 1
ATOM 1848 N N . LEU A 1 240 ? 16.087 3.346 5.828 1.00 79.56 240 LEU A N 1
ATOM 1849 C CA . LEU A 1 240 ? 15.773 2.374 6.883 1.00 79.56 240 LEU A CA 1
ATOM 1850 C C . LEU A 1 240 ? 16.227 0.949 6.548 1.00 79.56 240 LEU A C 1
ATOM 1852 O O . LEU A 1 240 ? 16.598 0.193 7.445 1.00 79.56 240 LEU A O 1
ATOM 1856 N N . VAL A 1 241 ? 16.169 0.566 5.273 1.00 77.31 241 VAL A N 1
ATOM 1857 C CA . VAL A 1 241 ? 16.413 -0.804 4.804 1.00 77.31 241 VAL A CA 1
ATOM 1858 C C . VAL A 1 241 ? 17.874 -1.009 4.397 1.00 77.31 241 VAL A C 1
ATOM 1860 O O . VAL A 1 241 ? 18.379 -2.125 4.509 1.00 77.31 241 VAL A O 1
ATOM 1863 N N . GLN A 1 242 ? 18.601 0.047 4.022 1.00 70.31 242 GLN A N 1
ATOM 1864 C CA . GLN A 1 242 ? 20.022 -0.030 3.666 1.00 70.31 242 GLN A CA 1
ATOM 1865 C C . GLN A 1 242 ? 20.901 -0.725 4.733 1.00 70.31 242 GLN A C 1
ATOM 1867 O O . GLN A 1 242 ? 21.718 -1.563 4.341 1.00 70.31 242 GLN A O 1
ATOM 1872 N N . PRO A 1 243 ? 20.725 -0.502 6.055 1.00 72.69 243 PRO A N 1
ATOM 1873 C CA . PRO A 1 243 ? 21.447 -1.254 7.086 1.00 72.69 243 PRO A CA 1
ATOM 1874 C C . PRO A 1 243 ? 21.099 -2.751 7.123 1.00 72.69 243 PRO A C 1
ATOM 1876 O O . PRO A 1 243 ? 21.956 -3.576 7.431 1.00 72.69 243 PRO A O 1
ATOM 1879 N N . ALA A 1 244 ? 19.851 -3.112 6.807 1.00 71.31 244 ALA A N 1
ATOM 1880 C CA . ALA A 1 244 ? 19.363 -4.492 6.834 1.00 71.31 244 ALA A CA 1
ATOM 1881 C C . ALA A 1 244 ? 19.758 -5.295 5.583 1.00 71.31 244 ALA A C 1
ATOM 1883 O O . ALA A 1 244 ? 19.852 -6.518 5.643 1.00 71.31 244 ALA A O 1
ATOM 1884 N N . LEU A 1 245 ? 20.011 -4.618 4.459 1.00 68.06 245 LEU A N 1
ATOM 1885 C CA . LEU A 1 245 ? 20.404 -5.252 3.197 1.00 68.06 245 LEU A CA 1
ATOM 1886 C C . LEU A 1 245 ? 21.870 -5.700 3.155 1.00 68.06 245 LEU A C 1
ATOM 1888 O O . LEU A 1 245 ? 22.257 -6.335 2.179 1.00 68.06 245 LEU A O 1
ATOM 1892 N N . LEU A 1 246 ? 22.678 -5.382 4.179 1.00 65.38 246 LEU A N 1
ATOM 1893 C CA . LEU A 1 246 ? 24.109 -5.722 4.247 1.00 65.38 246 LEU A CA 1
ATOM 1894 C C . LEU A 1 246 ? 24.866 -5.392 2.942 1.00 65.38 246 LEU A C 1
ATOM 1896 O O . LEU A 1 246 ? 25.797 -6.096 2.555 1.00 65.38 246 LEU A O 1
ATOM 1900 N N . LEU A 1 247 ? 24.462 -4.317 2.256 1.00 70.50 247 LEU A N 1
ATOM 1901 C CA . LEU A 1 247 ? 25.087 -3.861 1.017 1.00 70.50 247 LEU A CA 1
ATOM 1902 C C . LEU A 1 247 ? 26.538 -3.462 1.298 1.00 70.50 247 LEU A C 1
ATOM 1904 O O . LEU A 1 247 ? 26.817 -2.421 1.894 1.00 70.50 247 LEU A O 1
ATOM 1908 N N . THR A 1 248 ? 27.479 -4.294 0.859 1.00 75.00 248 THR A N 1
ATOM 1909 C CA . THR A 1 248 ? 28.907 -3.987 0.937 1.00 75.00 248 THR A CA 1
ATOM 1910 C C . THR A 1 248 ? 29.295 -3.097 -0.239 1.00 75.00 248 THR A C 1
ATOM 1912 O O . THR A 1 248 ? 29.590 -3.583 -1.334 1.00 75.00 248 THR A O 1
ATOM 1915 N N . TRP A 1 249 ? 29.300 -1.783 -0.017 1.00 82.94 249 TRP A N 1
ATOM 1916 C CA . TRP A 1 249 ? 29.758 -0.797 -0.998 1.00 82.94 249 TRP A CA 1
ATOM 1917 C C . TRP A 1 249 ? 31.280 -0.859 -1.169 1.00 82.94 249 TRP A C 1
ATOM 1919 O O . TRP A 1 249 ? 32.033 -0.100 -0.565 1.00 82.94 249 TRP A O 1
ATOM 1929 N N . THR A 1 250 ? 31.746 -1.798 -1.988 1.00 88.88 250 THR A N 1
ATOM 1930 C CA . THR A 1 250 ? 33.147 -1.857 -2.422 1.00 88.88 250 THR A CA 1
ATOM 1931 C C . THR A 1 250 ? 33.381 -0.894 -3.593 1.00 88.88 250 THR A C 1
ATOM 1933 O O . THR A 1 250 ? 32.441 -0.602 -4.337 1.00 88.88 250 THR A O 1
ATOM 1936 N N . PRO A 1 251 ? 34.623 -0.431 -3.839 1.00 91.25 251 PRO A N 1
ATOM 1937 C CA . PRO A 1 251 ? 34.931 0.370 -5.026 1.00 91.25 251 PRO A CA 1
ATOM 1938 C C . PRO A 1 251 ? 34.479 -0.299 -6.332 1.00 91.25 251 PRO A C 1
ATOM 1940 O O . PRO A 1 251 ? 33.961 0.365 -7.224 1.00 91.25 251 PRO A O 1
ATOM 1943 N N . LEU A 1 252 ? 34.595 -1.629 -6.416 1.00 88.88 252 LEU A N 1
ATOM 1944 C CA . LEU A 1 252 ? 34.122 -2.407 -7.561 1.00 88.88 252 LEU A CA 1
ATOM 1945 C C . LEU A 1 252 ? 32.595 -2.360 -7.694 1.00 88.88 252 LEU A C 1
ATOM 1947 O O . LEU A 1 252 ? 32.098 -2.194 -8.803 1.00 88.88 252 LEU A O 1
ATOM 1951 N N . ALA A 1 253 ? 31.853 -2.454 -6.588 1.00 87.56 253 ALA A N 1
ATOM 1952 C CA . ALA A 1 253 ? 30.395 -2.333 -6.601 1.00 87.56 253 ALA A CA 1
ATOM 1953 C C . ALA A 1 253 ? 29.935 -0.941 -7.065 1.00 87.56 253 ALA A C 1
ATOM 1955 O O . ALA A 1 253 ? 28.956 -0.842 -7.798 1.00 87.56 253 ALA A O 1
ATOM 1956 N N . ILE A 1 254 ? 30.659 0.122 -6.697 1.00 90.12 254 ILE A N 1
ATOM 1957 C CA . ILE A 1 254 ? 30.376 1.492 -7.154 1.00 90.12 254 ILE A CA 1
ATOM 1958 C C . ILE A 1 254 ? 30.641 1.625 -8.658 1.00 90.12 254 ILE A C 1
ATOM 1960 O O . ILE A 1 254 ? 29.803 2.145 -9.389 1.00 90.12 254 ILE A O 1
ATOM 1964 N N . VAL A 1 255 ? 31.776 1.114 -9.144 1.00 93.19 255 VAL A N 1
ATOM 1965 C CA . VAL A 1 255 ? 32.079 1.105 -10.585 1.00 93.19 255 VAL A CA 1
ATOM 1966 C C . VAL A 1 255 ? 31.027 0.306 -11.352 1.00 93.19 255 VAL A C 1
ATOM 1968 O O . VAL A 1 255 ? 30.527 0.772 -12.374 1.00 93.19 255 VAL A O 1
ATOM 1971 N N . TYR A 1 256 ? 30.648 -0.866 -10.842 1.00 91.50 256 TYR A N 1
ATOM 1972 C CA . TYR A 1 256 ? 29.594 -1.682 -11.430 1.00 91.50 256 TYR A CA 1
ATOM 1973 C C . TYR A 1 256 ? 28.246 -0.954 -11.437 1.00 91.50 256 TYR A C 1
ATOM 1975 O O . TYR A 1 256 ? 27.564 -0.987 -12.454 1.00 91.50 256 TYR A O 1
ATOM 1983 N N . LEU A 1 257 ? 27.888 -0.232 -10.369 1.00 91.50 257 LEU A N 1
ATOM 1984 C CA . LEU A 1 257 ? 26.677 0.593 -10.325 1.00 91.50 257 LEU A CA 1
ATOM 1985 C C . LEU A 1 257 ? 26.680 1.648 -11.433 1.00 91.50 257 LEU A C 1
ATOM 1987 O O . LEU A 1 257 ? 25.702 1.759 -12.167 1.00 91.50 257 LEU A O 1
ATOM 1991 N N . CYS A 1 258 ? 27.782 2.381 -11.602 1.00 94.25 258 CYS A N 1
ATOM 1992 C CA . CYS A 1 258 ? 27.910 3.364 -12.677 1.00 94.25 258 CYS A CA 1
ATOM 1993 C C . CYS A 1 258 ? 27.764 2.713 -14.061 1.00 94.25 258 CYS A C 1
ATOM 1995 O O . CYS A 1 258 ? 27.049 3.235 -14.914 1.00 94.25 258 CYS A O 1
ATOM 1997 N N . LEU A 1 259 ? 28.402 1.558 -14.279 1.00 94.75 259 LEU A N 1
ATOM 1998 C CA . LEU A 1 259 ? 28.292 0.806 -15.533 1.00 94.75 259 LEU A CA 1
ATOM 1999 C C . LEU A 1 259 ? 26.871 0.300 -15.785 1.00 94.75 259 LEU A C 1
ATOM 2001 O O . LEU A 1 259 ? 26.412 0.337 -16.922 1.00 94.75 259 LEU A O 1
ATOM 2005 N N . VAL A 1 260 ? 26.176 -0.158 -14.745 1.00 93.81 260 VAL A N 1
ATOM 2006 C CA . VAL A 1 260 ? 24.771 -0.569 -14.816 1.00 93.81 260 VAL A CA 1
ATOM 2007 C C . VAL A 1 260 ? 23.894 0.614 -15.187 1.00 93.81 260 VAL A C 1
ATOM 2009 O O . VAL A 1 260 ? 23.100 0.477 -16.103 1.00 93.81 260 VAL A O 1
ATOM 2012 N N . ILE A 1 261 ? 24.048 1.771 -14.537 1.00 93.25 261 ILE A N 1
ATOM 2013 C CA . ILE A 1 261 ? 23.239 2.962 -14.834 1.00 93.25 261 ILE A CA 1
ATOM 2014 C C . ILE A 1 261 ? 23.420 3.368 -16.298 1.00 93.25 261 ILE A C 1
ATOM 2016 O O . ILE A 1 261 ? 22.438 3.529 -17.019 1.00 93.25 261 ILE A O 1
ATOM 2020 N N . VAL A 1 262 ? 24.669 3.470 -16.764 1.00 95.00 262 VAL A N 1
ATOM 2021 C CA . VAL A 1 262 ? 24.963 3.777 -18.172 1.00 95.00 262 VAL A CA 1
ATOM 2022 C C . VAL A 1 262 ? 24.388 2.699 -19.095 1.00 95.00 262 VAL A C 1
ATOM 2024 O O . VAL A 1 262 ? 23.768 3.021 -20.105 1.00 95.00 262 VAL A O 1
ATOM 2027 N N . GLY A 1 263 ? 24.548 1.425 -18.734 1.00 94.12 263 GLY A N 1
ATOM 2028 C CA . GLY A 1 263 ? 23.985 0.287 -19.452 1.00 94.12 263 GLY A CA 1
ATOM 2029 C C . GLY A 1 263 ? 22.468 0.362 -19.595 1.00 94.12 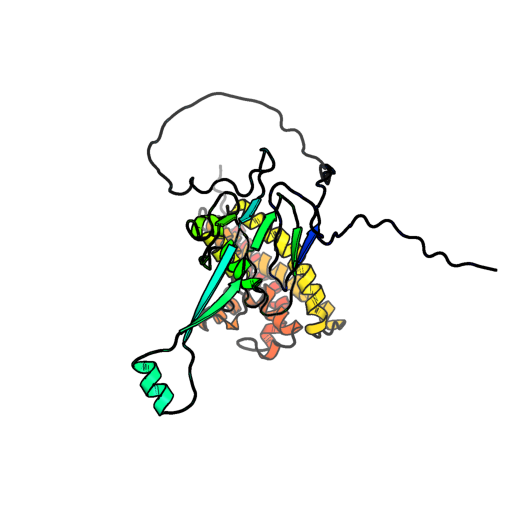263 GLY A C 1
ATOM 2030 O O . GLY A 1 263 ? 21.964 0.226 -20.704 1.00 94.12 263 GLY A O 1
ATOM 2031 N N . SER A 1 264 ? 21.746 0.626 -18.508 1.00 91.31 264 SER A N 1
ATOM 2032 C CA . SER A 1 264 ? 20.287 0.743 -18.492 1.00 91.31 264 SER A CA 1
ATOM 2033 C C . SER A 1 264 ? 19.807 1.921 -19.338 1.00 91.31 264 SER A C 1
ATOM 2035 O O . SER A 1 264 ? 18.886 1.749 -20.131 1.00 91.31 264 SER A O 1
ATOM 2037 N N . VAL A 1 265 ? 20.480 3.076 -19.261 1.00 93.44 265 VAL A N 1
ATOM 2038 C CA . VAL A 1 265 ? 20.173 4.243 -20.109 1.00 93.44 265 VAL A CA 1
ATOM 2039 C C . VAL A 1 265 ? 20.361 3.912 -21.594 1.00 93.44 265 VAL A C 1
ATOM 2041 O O . VAL A 1 265 ? 19.508 4.241 -22.417 1.00 93.44 265 VAL A O 1
ATOM 2044 N N . LEU A 1 266 ? 21.454 3.230 -21.953 1.00 95.31 266 LEU A N 1
ATOM 2045 C CA . LEU A 1 266 ? 21.698 2.795 -23.333 1.00 95.31 266 LEU A CA 1
ATOM 2046 C C . LEU A 1 266 ? 20.679 1.751 -23.797 1.00 95.31 266 LEU A C 1
ATOM 2048 O O . LEU A 1 266 ? 20.225 1.809 -24.939 1.00 95.31 266 LEU A O 1
ATOM 2052 N N . LEU A 1 267 ? 20.304 0.820 -22.921 1.00 93.19 267 LEU A N 1
ATOM 2053 C CA . LEU A 1 267 ? 19.308 -0.205 -23.209 1.00 93.19 267 LEU A CA 1
ATOM 2054 C C . LEU A 1 267 ? 17.960 0.432 -23.541 1.00 93.19 267 LEU A C 1
ATOM 2056 O O . LEU A 1 267 ? 17.373 0.122 -24.576 1.00 93.19 267 LEU A O 1
ATOM 2060 N N . GLU A 1 268 ? 17.498 1.345 -22.688 1.00 90.69 268 GLU A N 1
ATOM 2061 C CA . GLU A 1 268 ? 16.242 2.066 -22.874 1.00 90.69 268 GLU A CA 1
ATOM 2062 C C . GLU A 1 268 ? 16.271 2.895 -24.164 1.00 90.69 268 GLU A C 1
ATOM 2064 O O . GLU A 1 268 ? 15.405 2.731 -25.025 1.00 90.69 268 GLU A O 1
ATOM 2069 N N . ALA A 1 269 ? 17.326 3.690 -24.375 1.00 92.38 269 ALA A N 1
ATOM 2070 C CA . ALA A 1 269 ? 17.511 4.455 -25.607 1.00 92.38 269 ALA A CA 1
ATOM 2071 C C . ALA A 1 269 ? 17.528 3.559 -26.859 1.00 92.38 269 ALA A C 1
ATOM 2073 O O . ALA A 1 269 ? 16.937 3.907 -27.880 1.00 92.38 269 ALA A O 1
ATOM 2074 N N . GLY A 1 270 ? 18.172 2.392 -26.786 1.00 93.00 270 GLY A N 1
ATOM 2075 C CA . GLY A 1 270 ? 18.215 1.411 -27.866 1.00 93.00 270 GLY A CA 1
ATOM 2076 C C . GLY A 1 270 ? 16.837 0.848 -28.210 1.00 93.00 270 GLY A C 1
ATOM 2077 O O . GLY A 1 270 ? 16.482 0.797 -29.387 1.00 93.00 270 GLY A O 1
ATOM 2078 N N . ILE A 1 271 ? 16.035 0.492 -27.202 1.00 90.12 271 ILE A N 1
ATOM 2079 C CA . ILE A 1 271 ? 14.646 0.045 -27.394 1.00 90.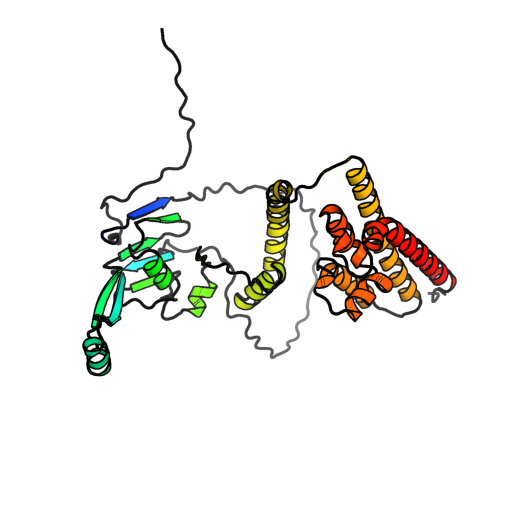12 271 ILE A CA 1
ATOM 2080 C C . ILE A 1 271 ? 13.828 1.140 -28.089 1.00 90.12 271 ILE A C 1
ATOM 2082 O O . ILE A 1 271 ? 13.182 0.869 -29.105 1.00 90.12 271 ILE A O 1
ATOM 2086 N N . PHE A 1 272 ? 13.895 2.382 -27.598 1.00 88.75 272 PHE A N 1
ATOM 2087 C CA . PHE A 1 272 ? 13.181 3.504 -28.212 1.00 88.75 272 PHE A CA 1
ATOM 2088 C C . PHE A 1 272 ? 13.653 3.788 -29.642 1.00 88.75 272 PHE A C 1
ATOM 2090 O O . PHE A 1 272 ? 12.819 4.065 -30.501 1.00 88.75 272 PHE A O 1
ATOM 2097 N N . LEU A 1 273 ? 14.950 3.656 -29.939 1.00 91.12 273 LEU A N 1
ATOM 2098 C CA . LEU A 1 273 ? 15.484 3.803 -31.297 1.00 91.12 273 LEU A CA 1
ATOM 2099 C C . LEU A 1 273 ? 14.956 2.734 -32.256 1.00 91.12 273 LEU A C 1
ATOM 2101 O O . LEU A 1 273 ? 14.587 3.071 -33.380 1.00 91.12 273 LEU A O 1
ATOM 2105 N N . VAL A 1 274 ? 14.880 1.467 -31.831 1.00 88.88 274 VAL A N 1
ATOM 2106 C CA . VAL A 1 274 ? 14.283 0.394 -32.648 1.00 88.88 274 VAL A CA 1
ATOM 2107 C C . VAL A 1 274 ? 12.824 0.718 -32.957 1.00 88.88 274 VAL A C 1
ATOM 2109 O O . VAL A 1 274 ? 12.407 0.644 -34.111 1.00 88.88 274 VAL A O 1
ATOM 2112 N N . ILE A 1 275 ? 12.049 1.111 -31.945 1.00 87.19 275 ILE A N 1
ATOM 2113 C CA . ILE A 1 275 ? 10.633 1.461 -32.115 1.00 87.19 275 ILE A CA 1
ATOM 2114 C C . ILE A 1 275 ? 10.488 2.654 -33.059 1.00 87.19 275 ILE A C 1
ATOM 2116 O O . ILE A 1 275 ? 9.684 2.610 -33.989 1.00 87.19 275 ILE A O 1
ATOM 2120 N N . ALA A 1 276 ? 11.296 3.693 -32.863 1.00 85.00 276 ALA A N 1
ATOM 2121 C CA . ALA A 1 276 ? 11.293 4.878 -33.706 1.00 85.00 276 ALA A CA 1
ATOM 2122 C C . ALA A 1 276 ? 11.689 4.544 -35.155 1.00 85.00 276 ALA A C 1
ATOM 2124 O O . ALA A 1 276 ? 11.095 5.077 -36.087 1.00 85.00 276 ALA A O 1
ATOM 2125 N N . ALA A 1 277 ? 12.620 3.607 -35.365 1.00 86.50 277 ALA A N 1
ATOM 2126 C CA . ALA A 1 277 ? 12.975 3.126 -36.697 1.00 86.50 277 ALA A CA 1
ATOM 2127 C C . ALA A 1 277 ? 11.793 2.429 -37.392 1.00 86.50 277 ALA A C 1
ATOM 2129 O O . ALA A 1 277 ? 11.550 2.660 -38.575 1.00 86.50 277 ALA A O 1
ATOM 2130 N N . VAL A 1 278 ? 11.017 1.628 -36.653 1.00 83.56 278 VAL A N 1
ATOM 2131 C CA . VAL A 1 278 ? 9.799 0.973 -37.164 1.00 83.56 278 VAL A CA 1
ATOM 2132 C C . VAL A 1 278 ? 8.731 2.000 -37.563 1.00 83.56 278 VAL A C 1
ATOM 2134 O O . VAL A 1 278 ? 8.013 1.776 -38.538 1.00 83.56 278 VAL A O 1
ATOM 2137 N N . MET A 1 279 ? 8.657 3.153 -36.888 1.00 78.38 279 MET A N 1
ATOM 2138 C CA . MET A 1 279 ? 7.720 4.230 -37.253 1.00 78.38 279 MET A CA 1
ATOM 2139 C C . MET A 1 279 ? 7.970 4.804 -38.652 1.00 78.38 279 MET A C 1
ATOM 2141 O O . MET A 1 279 ? 7.041 5.333 -39.254 1.00 78.38 279 MET A O 1
ATOM 2145 N N . PHE A 1 280 ? 9.178 4.681 -39.216 1.00 76.69 280 PHE A N 1
ATOM 2146 C CA . PHE A 1 280 ? 9.412 5.097 -40.604 1.00 76.69 280 PHE A CA 1
ATOM 2147 C C . PHE A 1 280 ? 8.660 4.237 -41.622 1.00 76.69 280 PHE A C 1
ATOM 2149 O O . PHE A 1 280 ? 8.420 4.690 -42.740 1.00 76.69 280 PHE A O 1
ATOM 2156 N N . TRP A 1 281 ? 8.312 3.002 -41.258 1.00 73.81 281 TRP A N 1
ATOM 2157 C CA . TRP A 1 281 ? 7.676 2.031 -42.152 1.00 73.81 281 TRP A CA 1
ATOM 2158 C C . TRP A 1 281 ? 6.196 1.811 -41.839 1.00 73.81 281 TRP A C 1
ATOM 2160 O O . TRP A 1 281 ? 5.471 1.249 -42.658 1.00 73.81 281 TRP A O 1
ATOM 2170 N N . VAL A 1 282 ? 5.737 2.264 -40.671 1.00 78.19 282 VAL A N 1
ATOM 2171 C CA . VAL A 1 282 ? 4.364 2.093 -40.195 1.00 78.19 282 VAL A CA 1
ATOM 2172 C C . VAL A 1 282 ? 3.709 3.464 -40.053 1.00 78.19 282 VAL A C 1
ATOM 2174 O O . VAL A 1 282 ? 4.131 4.294 -39.253 1.00 78.19 282 VAL A O 1
ATOM 2177 N N . ILE A 1 283 ? 2.660 3.711 -40.839 1.00 63.72 283 ILE A N 1
ATOM 2178 C CA . ILE A 1 283 ? 1.926 4.982 -40.839 1.00 63.72 283 ILE A CA 1
ATOM 2179 C C . ILE A 1 283 ? 1.145 5.114 -39.521 1.00 63.72 283 ILE A C 1
ATOM 2181 O O . ILE A 1 283 ? 0.210 4.359 -39.280 1.00 63.72 283 ILE A O 1
ATOM 2185 N N . GLN A 1 284 ? 1.546 6.101 -38.708 1.00 66.56 284 GLN A N 1
ATOM 2186 C CA . GLN A 1 284 ? 0.959 6.522 -37.425 1.00 66.56 284 GLN A CA 1
ATOM 2187 C C . GLN A 1 284 ? 0.820 5.431 -36.350 1.00 66.56 284 GLN A C 1
ATOM 2189 O O . GLN A 1 284 ? -0.199 4.751 -36.260 1.00 66.56 284 GLN A O 1
ATOM 2194 N N . SER A 1 285 ? 1.766 5.369 -35.408 1.00 64.62 285 SER A N 1
ATOM 2195 C CA . SER A 1 285 ? 1.504 4.683 -34.138 1.00 64.62 285 SER A CA 1
ATOM 2196 C C . SER A 1 285 ? 2.234 5.305 -32.948 1.00 64.62 285 SER A C 1
ATOM 2198 O O . SER A 1 285 ? 3.147 4.701 -32.388 1.00 64.62 285 SER A O 1
ATOM 2200 N N . GLU A 1 286 ? 1.766 6.472 -32.482 1.00 73.25 286 GLU A N 1
ATOM 2201 C CA . GLU A 1 286 ? 2.068 6.929 -31.110 1.00 73.25 286 GLU A CA 1
ATOM 2202 C C . GLU A 1 286 ? 1.782 5.811 -30.095 1.00 73.25 286 GLU A C 1
ATOM 2204 O O . GLU A 1 286 ? 2.539 5.605 -29.149 1.00 73.25 286 GLU A O 1
ATOM 2209 N N . SER A 1 287 ? 0.735 5.018 -30.341 1.00 79.44 287 SER A N 1
ATOM 2210 C CA . SER A 1 287 ? 0.346 3.872 -29.518 1.00 79.44 287 SER A CA 1
ATOM 2211 C C . SER A 1 287 ? 1.472 2.865 -29.280 1.00 79.44 287 SER A C 1
ATOM 2213 O O . SER A 1 287 ? 1.494 2.245 -28.224 1.00 79.44 287 SER A O 1
ATOM 2215 N N . LEU A 1 288 ? 2.407 2.694 -30.221 1.00 78.88 288 LEU A N 1
ATOM 2216 C CA . LEU A 1 288 ? 3.477 1.697 -30.108 1.00 78.88 288 LEU A CA 1
ATOM 2217 C C . LEU A 1 288 ? 4.586 2.168 -29.158 1.00 78.88 288 LEU A C 1
ATOM 2219 O O . LEU A 1 288 ? 5.103 1.377 -28.371 1.00 78.88 288 LEU A O 1
ATOM 2223 N N . VAL A 1 289 ? 4.883 3.472 -29.172 1.00 79.62 289 VAL A N 1
ATOM 2224 C CA . VAL A 1 289 ? 5.807 4.116 -28.226 1.00 79.62 289 VAL A CA 1
ATOM 2225 C C . VAL A 1 289 ? 5.223 4.085 -26.815 1.00 79.62 289 VAL A C 1
ATOM 2227 O O . VAL A 1 289 ? 5.899 3.654 -25.882 1.00 79.62 289 VAL A O 1
ATOM 2230 N N . TRP A 1 290 ? 3.951 4.473 -26.669 1.00 81.88 290 TRP A N 1
ATOM 2231 C CA . TRP A 1 290 ? 3.250 4.424 -25.384 1.00 81.88 290 TRP A CA 1
ATOM 2232 C C . TRP A 1 290 ? 3.167 3.003 -24.830 1.00 81.88 290 TRP A C 1
ATOM 2234 O O . TRP A 1 290 ? 3.473 2.795 -23.662 1.00 81.88 290 TRP A O 1
ATOM 2244 N N . TRP A 1 291 ? 2.818 2.018 -25.663 1.00 82.94 291 TRP A N 1
ATOM 2245 C CA . TRP A 1 291 ? 2.757 0.615 -25.254 1.00 82.94 291 TRP A CA 1
ATOM 2246 C C . TRP A 1 291 ? 4.111 0.090 -24.766 1.00 82.94 291 TRP A C 1
ATOM 2248 O O . TRP A 1 291 ? 4.173 -0.585 -23.743 1.00 82.94 291 TRP A O 1
ATOM 2258 N N . ALA A 1 292 ? 5.202 0.418 -25.460 1.00 79.62 292 ALA A N 1
ATOM 2259 C CA . ALA A 1 292 ? 6.533 -0.010 -25.045 1.00 79.62 292 ALA A CA 1
ATOM 2260 C C . ALA A 1 292 ? 6.980 0.653 -23.734 1.00 79.62 292 ALA A C 1
ATOM 2262 O O . ALA A 1 292 ? 7.508 -0.032 -22.859 1.00 79.62 292 ALA A O 1
ATOM 2263 N N . GLY A 1 293 ? 6.735 1.958 -23.578 1.00 81.75 293 GLY A N 1
ATOM 2264 C CA . GLY A 1 293 ? 7.018 2.672 -22.331 1.00 81.75 293 GLY A CA 1
ATOM 2265 C C . GLY A 1 293 ? 6.211 2.121 -21.154 1.00 81.75 293 GLY A C 1
ATOM 2266 O O . GLY A 1 293 ? 6.759 1.896 -20.077 1.00 81.75 293 GLY A O 1
ATOM 2267 N N . ASP A 1 294 ? 4.927 1.831 -21.368 1.00 82.50 294 ASP A N 1
ATOM 2268 C CA . ASP A 1 294 ? 4.053 1.229 -20.358 1.00 82.50 294 ASP A CA 1
ATOM 2269 C C . ASP A 1 294 ? 4.511 -0.188 -19.981 1.00 82.50 294 ASP A C 1
ATOM 2271 O O . ASP A 1 294 ? 4.536 -0.544 -18.805 1.00 82.50 294 ASP A O 1
ATOM 2275 N N . LEU A 1 295 ? 4.971 -0.978 -20.958 1.00 82.25 295 LEU A N 1
ATOM 2276 C CA . LEU A 1 295 ? 5.522 -2.312 -20.726 1.00 82.25 295 LEU A CA 1
ATOM 2277 C C . LEU A 1 295 ? 6.807 -2.258 -19.886 1.00 82.25 295 LEU A C 1
ATOM 2279 O O . LEU A 1 295 ? 6.959 -3.040 -18.947 1.00 82.25 295 LEU A O 1
ATOM 2283 N N . VAL A 1 296 ? 7.717 -1.325 -20.176 1.00 81.00 296 VAL A N 1
ATOM 2284 C CA . VAL A 1 296 ? 8.943 -1.134 -19.386 1.00 81.00 296 VAL A CA 1
ATOM 2285 C C . VAL A 1 296 ? 8.614 -0.697 -17.957 1.00 81.00 296 VAL A C 1
ATOM 2287 O O . VAL A 1 296 ? 9.093 -1.321 -17.011 1.00 81.00 296 VAL A O 1
ATOM 2290 N N . ASN A 1 297 ? 7.760 0.314 -17.785 1.00 78.12 297 ASN A N 1
ATOM 2291 C CA . ASN A 1 297 ? 7.416 0.852 -16.466 1.00 78.12 297 ASN A CA 1
ATOM 2292 C C . ASN A 1 297 ? 6.605 -0.131 -15.614 1.00 78.12 297 ASN A C 1
ATOM 2294 O O . ASN A 1 297 ? 6.835 -0.258 -14.410 1.00 78.12 297 ASN A O 1
ATOM 2298 N N . THR A 1 298 ? 5.676 -0.856 -16.233 1.00 77.31 298 THR A N 1
ATOM 2299 C CA . THR A 1 298 ? 4.823 -1.809 -15.523 1.00 77.31 298 THR A CA 1
ATOM 2300 C C . THR A 1 298 ? 5.604 -3.058 -15.147 1.00 77.31 298 THR A C 1
ATOM 2302 O O . THR A 1 298 ? 5.558 -3.477 -13.997 1.00 77.31 298 THR A O 1
ATOM 2305 N N . PHE A 1 299 ? 6.343 -3.665 -16.083 1.00 80.50 29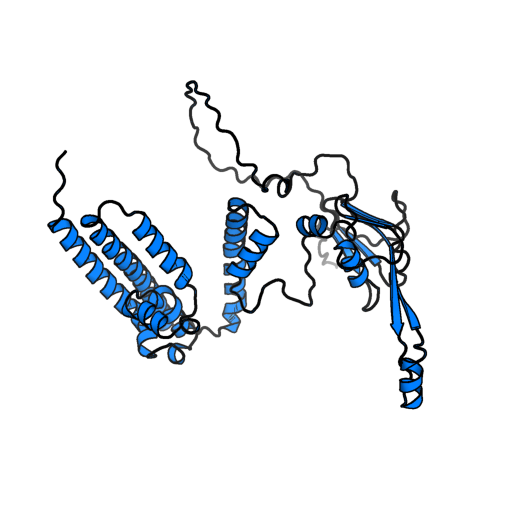9 PHE A N 1
ATOM 2306 C CA . PHE A 1 299 ? 6.971 -4.971 -15.854 1.00 80.50 299 PHE A CA 1
ATOM 2307 C C . PHE A 1 299 ? 8.414 -4.896 -15.350 1.00 80.50 299 PHE A C 1
ATOM 2309 O O . PHE A 1 299 ? 8.858 -5.825 -14.676 1.00 80.50 299 PHE A O 1
ATOM 2316 N N . GLY A 1 300 ? 9.140 -3.808 -15.620 1.00 72.81 300 GLY A N 1
ATOM 2317 C CA . GLY A 1 300 ? 10.539 -3.642 -15.208 1.00 72.81 300 GLY A CA 1
ATOM 2318 C C . GLY A 1 300 ? 10.743 -3.614 -13.690 1.00 72.81 300 GLY A C 1
ATOM 2319 O O . GLY A 1 300 ? 11.812 -3.982 -13.206 1.00 72.81 300 GLY A O 1
ATOM 2320 N N . ASN A 1 301 ? 9.699 -3.253 -12.941 1.00 71.94 301 ASN A N 1
ATOM 2321 C CA . ASN A 1 301 ? 9.712 -3.184 -11.480 1.00 71.94 301 ASN A CA 1
ATOM 2322 C C . ASN A 1 301 ? 9.395 -4.525 -10.794 1.00 71.94 301 ASN A C 1
ATOM 2324 O O . ASN A 1 301 ? 9.514 -4.638 -9.572 1.00 71.94 301 ASN A O 1
ATOM 2328 N N . TYR A 1 302 ? 9.005 -5.554 -11.554 1.00 76.69 302 TYR A N 1
ATOM 2329 C CA . TYR A 1 302 ? 8.616 -6.846 -10.998 1.00 76.69 302 TYR A CA 1
ATOM 2330 C C . TYR A 1 302 ? 9.743 -7.884 -11.045 1.00 76.69 302 TYR A C 1
ATOM 2332 O O . TYR A 1 302 ? 10.448 -8.003 -12.050 1.00 76.69 302 TYR A O 1
ATOM 2340 N N . PRO A 1 303 ? 9.892 -8.719 -9.997 1.00 78.31 303 PRO A N 1
ATOM 2341 C CA . PRO A 1 303 ? 10.832 -9.828 -10.031 1.00 78.31 303 PRO A CA 1
ATOM 2342 C C . PRO A 1 303 ? 10.491 -10.814 -11.150 1.00 78.31 303 PRO A C 1
ATOM 2344 O O . PRO A 1 303 ? 9.377 -11.327 -11.194 1.00 78.31 303 PRO A O 1
ATOM 2347 N N . LEU A 1 304 ? 11.453 -11.177 -12.007 1.00 83.81 304 LEU A N 1
ATOM 2348 C CA . LEU A 1 304 ? 11.196 -12.121 -13.110 1.00 83.81 304 LEU A CA 1
ATOM 2349 C C . LEU A 1 304 ? 10.663 -13.484 -12.641 1.00 83.81 304 LEU A C 1
ATOM 2351 O O . LEU A 1 304 ? 9.977 -14.182 -13.387 1.00 83.81 304 LEU A O 1
ATOM 2355 N N . SER A 1 305 ? 10.980 -13.879 -11.408 1.00 79.88 305 SER A N 1
ATOM 2356 C CA . SER A 1 305 ? 10.572 -15.155 -10.820 1.00 79.88 305 SER A CA 1
ATOM 2357 C C . SER A 1 305 ? 9.055 -15.328 -10.710 1.00 79.88 305 SER A C 1
ATOM 2359 O O . SER A 1 305 ? 8.592 -16.469 -10.746 1.00 79.88 305 SER A O 1
ATOM 2361 N N . ILE A 1 306 ? 8.275 -14.242 -10.638 1.00 85.19 306 ILE A N 1
ATOM 2362 C CA . ILE A 1 306 ? 6.809 -14.326 -10.528 1.00 85.19 306 ILE A CA 1
ATOM 2363 C C . ILE A 1 306 ? 6.146 -14.719 -11.852 1.00 85.19 306 ILE A C 1
ATOM 2365 O O . ILE A 1 306 ? 5.048 -15.271 -11.858 1.00 85.19 306 ILE A O 1
ATOM 2369 N N . PHE A 1 307 ? 6.804 -14.454 -12.983 1.00 87.25 307 PHE A N 1
ATOM 2370 C CA . PHE A 1 307 ? 6.212 -14.686 -14.294 1.00 87.25 307 PHE A CA 1
ATOM 2371 C C . PHE A 1 307 ? 6.334 -16.151 -14.734 1.00 87.25 307 PHE A C 1
ATOM 2373 O O . PHE A 1 307 ? 7.271 -16.845 -14.321 1.00 87.25 307 PHE A O 1
ATOM 2380 N N . PRO A 1 308 ? 5.444 -16.637 -15.619 1.00 89.94 308 PRO A N 1
ATOM 2381 C CA . PRO A 1 308 ? 5.598 -17.931 -16.277 1.00 89.94 308 PRO A CA 1
ATOM 2382 C C . PRO A 1 308 ? 6.895 -18.019 -17.092 1.00 89.94 308 PRO A C 1
ATOM 2384 O O . PRO A 1 308 ? 7.420 -17.010 -17.566 1.00 89.94 308 PRO A O 1
ATOM 2387 N N . GLN A 1 309 ? 7.394 -19.238 -17.317 1.00 91.06 309 GLN A N 1
ATOM 2388 C CA . GLN A 1 309 ? 8.679 -19.473 -17.990 1.00 91.06 309 GLN A CA 1
ATOM 2389 C C . GLN A 1 309 ? 8.784 -18.777 -19.358 1.00 91.06 309 GLN A C 1
ATOM 2391 O O . GLN A 1 309 ? 9.801 -18.147 -19.637 1.00 91.06 309 GLN A O 1
ATOM 2396 N N . ALA A 1 310 ? 7.732 -18.830 -20.180 1.00 91.31 310 ALA A N 1
ATOM 2397 C CA . ALA A 1 310 ? 7.709 -18.180 -21.492 1.00 91.31 310 ALA A CA 1
ATOM 2398 C C . ALA A 1 310 ? 7.919 -16.658 -21.395 1.00 91.31 310 ALA A C 1
ATOM 2400 O O . ALA A 1 310 ? 8.735 -16.093 -22.119 1.00 91.31 310 ALA A O 1
ATOM 2401 N N . THR A 1 311 ? 7.243 -16.004 -20.449 1.00 89.19 311 THR A N 1
ATOM 2402 C CA . THR A 1 311 ? 7.369 -14.564 -20.204 1.00 89.19 311 THR A CA 1
ATOM 2403 C C . THR A 1 311 ? 8.764 -14.200 -19.699 1.00 89.19 311 THR A C 1
ATOM 2405 O O . THR A 1 311 ? 9.320 -13.196 -20.131 1.00 89.19 311 THR A O 1
ATOM 2408 N N . ARG A 1 312 ? 9.386 -15.040 -18.857 1.00 90.50 312 ARG A N 1
ATOM 2409 C CA . ARG A 1 312 ? 10.783 -14.832 -18.429 1.00 90.50 312 ARG A CA 1
ATOM 2410 C C . ARG A 1 312 ? 11.747 -14.846 -19.609 1.00 90.50 312 ARG A C 1
ATOM 2412 O O . ARG A 1 312 ? 12.627 -13.994 -19.677 1.00 90.50 312 ARG A O 1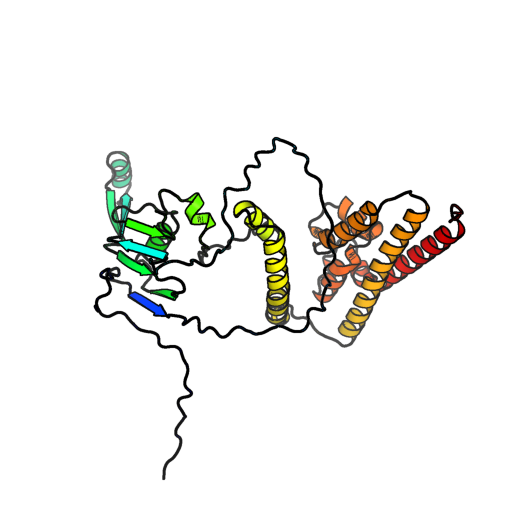
ATOM 2419 N N . TYR A 1 313 ? 11.583 -15.795 -20.534 1.00 91.81 313 TYR A N 1
ATOM 2420 C CA . TYR A 1 313 ? 12.396 -15.842 -21.752 1.00 91.81 313 TYR A CA 1
ATOM 2421 C C . TYR A 1 313 ? 12.175 -14.592 -22.601 1.00 91.81 313 TYR A C 1
ATOM 2423 O O . TYR A 1 313 ? 13.141 -13.957 -23.020 1.00 91.81 313 TYR A O 1
ATOM 2431 N N . LEU A 1 314 ? 10.913 -14.211 -22.799 1.00 91.44 314 LEU A N 1
ATOM 2432 C CA . LEU A 1 314 ? 10.541 -13.027 -23.562 1.00 91.44 314 LEU A CA 1
ATOM 2433 C C . LEU A 1 314 ? 11.200 -11.759 -22.990 1.00 91.44 314 LEU A C 1
ATOM 2435 O O . LEU A 1 314 ? 11.863 -11.036 -23.726 1.00 91.44 314 LEU A O 1
ATOM 2439 N N . PHE A 1 315 ? 11.101 -11.538 -21.678 1.00 90.94 315 PHE A N 1
ATOM 2440 C CA . PHE A 1 315 ? 11.655 -10.366 -20.983 1.00 90.94 315 PHE A CA 1
ATOM 2441 C C . PHE A 1 315 ? 13.179 -10.382 -20.784 1.00 90.94 315 PHE A C 1
ATOM 2443 O O . PHE A 1 315 ? 13.761 -9.406 -20.309 1.00 90.94 315 PHE A O 1
ATOM 2450 N N . THR A 1 316 ? 13.835 -11.487 -21.132 1.00 91.06 316 THR A N 1
ATOM 2451 C CA . THR A 1 316 ? 15.295 -11.613 -21.045 1.00 91.06 316 THR A CA 1
ATOM 2452 C C . THR A 1 316 ? 15.940 -11.500 -22.420 1.00 91.06 316 THR A C 1
ATOM 2454 O O . THR A 1 316 ? 16.926 -10.790 -22.578 1.00 91.06 316 THR A O 1
ATOM 2457 N N . PHE A 1 317 ? 15.390 -12.186 -23.422 1.00 91.69 317 PHE A N 1
ATOM 2458 C CA . PHE A 1 317 ? 16.054 -12.367 -24.715 1.00 91.69 317 PHE A CA 1
ATOM 2459 C C . PHE A 1 317 ? 15.387 -11.620 -25.871 1.00 91.69 317 PHE A C 1
ATOM 2461 O O . PHE A 1 317 ? 16.043 -11.389 -26.880 1.00 91.69 317 PHE A O 1
ATOM 2468 N N . VAL A 1 318 ? 14.106 -11.255 -25.749 1.00 88.81 318 VAL A N 1
ATOM 2469 C CA . VAL A 1 318 ? 13.363 -10.567 -26.821 1.00 88.81 318 VAL A CA 1
ATOM 2470 C C . VAL A 1 318 ? 13.195 -9.089 -26.490 1.00 88.81 318 VAL A C 1
ATOM 2472 O O . VAL A 1 318 ? 13.622 -8.231 -27.253 1.00 88.81 318 VAL A O 1
ATOM 2475 N N . PHE A 1 319 ? 12.638 -8.795 -25.318 1.00 87.88 319 PHE A N 1
ATOM 2476 C CA . PHE A 1 319 ? 12.554 -7.455 -24.750 1.00 87.88 319 PHE A CA 1
ATOM 2477 C C . PHE A 1 319 ? 13.407 -7.457 -23.489 1.00 87.88 319 PHE A C 1
ATOM 2479 O O . PHE A 1 319 ? 12.891 -7.878 -22.462 1.00 87.88 319 PHE A O 1
ATOM 2486 N N . PRO A 1 320 ? 14.693 -7.067 -23.531 1.00 90.50 320 PRO A N 1
ATOM 2487 C CA . PRO A 1 320 ? 15.646 -7.270 -22.433 1.00 90.50 320 PRO A CA 1
ATOM 2488 C C . PRO A 1 320 ? 15.408 -6.340 -21.222 1.00 90.50 320 PRO A C 1
ATOM 2490 O O . PRO A 1 320 ? 16.343 -5.810 -20.629 1.00 90.50 320 PRO A O 1
ATOM 2493 N N . ILE A 1 321 ? 14.152 -6.158 -20.813 1.00 89.25 321 ILE A N 1
ATOM 2494 C CA . ILE A 1 321 ? 13.719 -5.328 -19.684 1.00 89.25 321 ILE A CA 1
ATOM 2495 C C . ILE A 1 321 ? 14.224 -5.870 -18.343 1.00 89.25 321 ILE A C 1
ATOM 2497 O O . ILE A 1 321 ? 14.438 -5.106 -17.406 1.00 89.25 321 ILE A O 1
ATOM 2501 N N . ALA A 1 322 ? 14.498 -7.177 -18.266 1.00 89.31 322 ALA A N 1
ATOM 2502 C CA . ALA A 1 322 ? 15.138 -7.832 -17.128 1.00 89.31 322 ALA A CA 1
ATOM 2503 C C . ALA A 1 322 ? 16.442 -7.149 -16.680 1.00 89.31 322 ALA A C 1
ATOM 2505 O O . ALA A 1 322 ? 16.788 -7.162 -15.495 1.00 89.31 322 ALA A O 1
ATOM 2506 N N . PHE A 1 323 ? 17.164 -6.558 -17.634 1.00 91.25 323 PHE A N 1
ATOM 2507 C CA . PHE A 1 323 ? 18.455 -5.920 -17.412 1.00 91.25 323 PHE A CA 1
ATOM 2508 C C . PHE A 1 323 ? 18.347 -4.479 -16.895 1.00 91.25 323 PHE A C 1
ATOM 2510 O O . PHE A 1 323 ? 19.355 -3.958 -16.431 1.00 91.25 323 PHE A O 1
ATOM 2517 N N . LEU A 1 324 ? 17.160 -3.856 -16.925 1.00 87.69 324 LEU A N 1
ATOM 2518 C CA . LEU A 1 324 ? 16.968 -2.478 -16.452 1.00 87.69 324 LEU A CA 1
ATOM 2519 C C . LEU A 1 324 ? 17.035 -2.373 -14.926 1.00 87.69 324 LEU A C 1
ATOM 2521 O O . LEU A 1 324 ? 17.731 -1.504 -14.404 1.00 87.69 324 LEU A O 1
ATOM 2525 N N . GLY A 1 325 ? 16.333 -3.267 -14.222 1.00 83.19 325 GLY A N 1
ATOM 2526 C CA . GLY A 1 325 ? 16.196 -3.215 -12.762 1.00 83.19 325 GLY A CA 1
ATOM 2527 C C . GLY A 1 325 ? 16.422 -4.554 -12.065 1.00 83.19 325 GLY A C 1
ATOM 2528 O O . GLY A 1 325 ? 17.181 -4.628 -11.100 1.00 83.19 325 GLY A O 1
ATOM 2529 N N . PHE A 1 326 ? 15.820 -5.638 -12.568 1.00 86.50 326 PHE A N 1
ATOM 2530 C CA . PHE A 1 326 ? 15.810 -6.926 -11.868 1.00 86.50 326 PHE A CA 1
ATOM 2531 C C . PHE A 1 326 ? 17.200 -7.565 -11.711 1.00 86.50 326 PHE A C 1
ATOM 2533 O O . PHE A 1 326 ? 17.609 -7.894 -10.597 1.00 86.50 326 PHE A O 1
ATOM 2540 N N . PHE A 1 327 ? 17.933 -7.757 -12.810 1.00 89.50 327 PHE A N 1
ATOM 2541 C CA . PHE A 1 327 ? 19.240 -8.418 -12.770 1.00 89.50 327 PHE A CA 1
ATOM 2542 C C . PHE A 1 327 ? 20.304 -7.628 -11.997 1.00 89.50 327 PHE A C 1
ATOM 2544 O O . PHE A 1 327 ? 20.944 -8.226 -11.125 1.00 89.50 327 PHE A O 1
ATOM 2551 N N . PRO A 1 328 ? 20.470 -6.308 -12.210 1.00 89.06 328 PRO A N 1
ATOM 2552 C CA . PRO A 1 328 ? 21.374 -5.525 -11.381 1.00 89.06 328 PRO A CA 1
ATOM 2553 C C . PRO A 1 328 ? 21.019 -5.583 -9.895 1.00 89.06 328 PRO A C 1
ATOM 2555 O O . PRO A 1 328 ? 21.908 -5.791 -9.070 1.00 89.06 328 PRO A O 1
ATOM 2558 N N . ALA A 1 329 ? 19.731 -5.484 -9.545 1.00 86.31 329 ALA A N 1
ATOM 2559 C CA . ALA A 1 329 ? 19.290 -5.604 -8.158 1.00 86.31 329 ALA A CA 1
ATOM 2560 C C . ALA A 1 329 ? 19.657 -6.971 -7.559 1.00 86.31 329 ALA A C 1
ATOM 2562 O O . ALA A 1 329 ? 20.147 -7.032 -6.432 1.00 86.31 329 ALA A O 1
ATOM 2563 N N . ALA A 1 330 ? 19.502 -8.065 -8.312 1.00 86.62 330 ALA A N 1
ATOM 2564 C CA . ALA A 1 330 ? 19.900 -9.398 -7.861 1.00 86.62 330 ALA A CA 1
ATOM 2565 C C . ALA A 1 330 ? 21.409 -9.500 -7.577 1.00 86.62 330 ALA A C 1
ATOM 2567 O O . ALA A 1 330 ? 21.799 -10.122 -6.588 1.00 86.62 330 ALA A O 1
ATOM 2568 N N . VAL A 1 331 ? 22.256 -8.856 -8.388 1.00 88.56 331 VAL A N 1
ATOM 2569 C CA . VAL A 1 331 ? 23.706 -8.779 -8.141 1.00 88.56 331 VAL A CA 1
ATOM 2570 C C . VAL A 1 331 ? 24.005 -8.016 -6.851 1.00 88.56 331 VAL A C 1
ATOM 2572 O O . VAL A 1 331 ? 24.739 -8.521 -6.002 1.00 88.56 331 VAL A O 1
ATOM 2575 N N . PHE A 1 332 ? 23.405 -6.837 -6.668 1.00 86.56 332 PHE A N 1
ATOM 2576 C CA . PHE A 1 332 ? 23.617 -6.010 -5.475 1.00 86.56 332 PHE A CA 1
ATOM 2577 C C . PHE A 1 332 ? 23.115 -6.664 -4.184 1.00 86.56 332 PHE A C 1
ATOM 2579 O O . PHE A 1 332 ? 23.706 -6.470 -3.126 1.00 86.56 332 PHE A O 1
ATOM 2586 N N . LEU A 1 333 ? 22.062 -7.475 -4.275 1.00 84.31 333 LEU A N 1
ATOM 2587 C CA . LEU A 1 333 ? 21.495 -8.223 -3.153 1.00 84.31 333 LEU A CA 1
ATOM 2588 C C . LEU A 1 333 ? 22.233 -9.540 -2.858 1.00 84.31 333 LEU A C 1
ATOM 2590 O O . LEU A 1 333 ? 21.807 -10.286 -1.978 1.00 84.31 333 LEU A O 1
ATOM 2594 N N . GLY A 1 334 ? 23.291 -9.873 -3.608 1.00 84.81 334 GLY A N 1
ATOM 2595 C CA . GLY A 1 334 ? 23.991 -11.155 -3.475 1.00 84.81 334 GLY A CA 1
ATOM 2596 C C . GLY A 1 334 ? 23.141 -12.366 -3.883 1.00 84.81 334 GLY A C 1
ATOM 2597 O O . GLY A 1 334 ? 23.462 -13.494 -3.525 1.00 84.81 334 GLY A O 1
ATOM 2598 N N . ARG A 1 335 ? 22.063 -12.143 -4.644 1.00 84.12 335 ARG A N 1
ATOM 2599 C CA . ARG A 1 335 ? 21.109 -13.156 -5.127 1.00 84.12 335 ARG A CA 1
ATOM 2600 C C . ARG A 1 335 ? 21.276 -13.470 -6.611 1.00 84.12 335 ARG A C 1
ATOM 2602 O O . ARG A 1 335 ? 20.360 -13.976 -7.251 1.00 84.12 335 ARG A O 1
ATOM 2609 N N . ALA A 1 336 ? 22.453 -13.204 -7.175 1.00 82.75 336 ALA A N 1
ATOM 2610 C CA . ALA A 1 336 ? 22.754 -13.550 -8.564 1.00 82.75 336 ALA A CA 1
ATOM 2611 C C . ALA A 1 336 ? 22.617 -15.062 -8.838 1.00 82.75 336 ALA A C 1
ATOM 2613 O O . ALA A 1 336 ? 22.354 -15.449 -9.967 1.00 82.75 336 ALA A O 1
ATOM 2614 N N . GLY A 1 337 ? 22.756 -15.917 -7.818 1.00 81.62 337 GLY A N 1
ATOM 2615 C CA . GLY A 1 337 ? 22.510 -17.360 -7.931 1.00 81.62 337 GLY A CA 1
ATOM 2616 C C . GLY A 1 337 ? 21.035 -17.744 -8.094 1.00 81.62 337 GLY A C 1
ATOM 2617 O O . GLY A 1 337 ? 20.745 -18.789 -8.667 1.00 81.62 337 GLY A O 1
ATOM 2618 N N . ASP A 1 338 ? 20.115 -16.886 -7.645 1.00 82.06 338 ASP A N 1
ATOM 2619 C CA . ASP A 1 338 ? 18.670 -17.149 -7.636 1.00 82.06 338 ASP A CA 1
ATOM 2620 C C . ASP A 1 338 ? 17.971 -16.637 -8.905 1.00 82.06 338 ASP A C 1
ATOM 2622 O O . ASP A 1 338 ? 16.751 -16.765 -9.059 1.00 82.06 338 ASP A O 1
ATOM 2626 N N . VAL A 1 339 ? 18.722 -16.008 -9.816 1.00 83.88 339 VAL A N 1
ATOM 2627 C CA . VAL A 1 339 ? 18.154 -15.479 -11.055 1.00 83.88 339 VAL A CA 1
ATOM 2628 C C . VAL A 1 339 ? 17.723 -16.619 -11.982 1.00 83.88 339 VAL A C 1
ATOM 2630 O O . VAL A 1 339 ? 18.387 -17.656 -12.058 1.00 83.88 339 VAL A O 1
ATOM 2633 N N . PRO A 1 340 ? 16.631 -16.439 -12.745 1.00 78.81 340 PRO A N 1
ATOM 2634 C CA . PRO A 1 340 ? 16.274 -17.381 -13.793 1.00 78.81 340 PRO A CA 1
ATOM 2635 C C . PRO A 1 340 ? 17.423 -17.529 -14.806 1.00 78.81 340 PRO A C 1
ATOM 2637 O O . PRO A 1 340 ? 18.073 -16.546 -15.156 1.00 78.81 340 PRO A O 1
ATOM 2640 N N . PHE A 1 341 ? 17.617 -18.743 -15.326 1.00 86.31 341 PHE A N 1
ATOM 2641 C CA . PHE A 1 341 ? 18.625 -19.109 -16.335 1.00 86.31 341 PHE A CA 1
ATOM 2642 C C . PHE A 1 341 ? 20.045 -19.301 -15.793 1.00 86.31 341 PHE A C 1
ATOM 2644 O O . PHE A 1 341 ? 20.395 -20.426 -15.443 1.00 86.31 341 PHE A O 1
ATOM 2651 N N . THR A 1 342 ? 20.882 -18.260 -15.782 1.00 87.19 342 THR A N 1
ATOM 2652 C CA . THR A 1 342 ? 22.290 -18.376 -15.376 1.00 87.19 342 THR A CA 1
ATOM 2653 C C . THR A 1 342 ? 22.734 -17.169 -14.548 1.00 87.19 342 THR A C 1
ATOM 2655 O O . THR A 1 342 ? 22.377 -16.039 -14.883 1.00 87.19 342 THR A O 1
ATOM 2658 N N . PRO A 1 343 ? 23.581 -17.361 -13.519 1.00 86.44 343 PRO A N 1
ATOM 2659 C CA . PRO A 1 343 ? 24.078 -16.252 -12.701 1.00 86.44 343 PRO A CA 1
ATOM 2660 C C . PRO A 1 343 ? 24.876 -15.211 -13.492 1.00 86.44 343 PRO A C 1
ATOM 2662 O O . PRO A 1 343 ? 24.897 -14.037 -13.139 1.00 86.44 343 PRO A O 1
ATOM 2665 N N . VAL A 1 344 ? 25.516 -15.628 -14.588 1.00 88.00 344 VAL A N 1
ATOM 2666 C CA . VAL A 1 344 ? 26.333 -14.753 -15.443 1.00 88.00 344 VAL A CA 1
ATOM 2667 C C . VAL A 1 344 ? 25.479 -13.692 -16.139 1.00 88.00 344 VAL A C 1
ATOM 2669 O O . VAL A 1 344 ? 25.919 -12.551 -16.267 1.00 88.00 344 VAL A O 1
ATOM 2672 N N . LEU A 1 345 ? 24.244 -14.031 -16.534 1.00 88.62 345 LEU A N 1
ATOM 2673 C CA . LEU A 1 345 ? 23.314 -13.072 -17.140 1.00 88.62 345 LEU A CA 1
ATOM 2674 C C . LEU A 1 345 ? 23.036 -11.888 -16.209 1.00 88.62 345 LEU A C 1
ATOM 2676 O O . LEU A 1 345 ? 22.894 -10.769 -16.693 1.00 88.62 345 LEU A O 1
ATOM 2680 N N . ALA A 1 346 ? 23.046 -12.094 -14.888 1.00 86.81 346 ALA A N 1
ATOM 2681 C CA . ALA A 1 346 ? 22.783 -11.024 -13.929 1.00 86.81 346 ALA A CA 1
ATOM 2682 C C . ALA A 1 346 ? 23.798 -9.865 -14.024 1.00 86.81 346 ALA A C 1
ATOM 2684 O O . ALA A 1 346 ? 23.447 -8.708 -13.800 1.00 86.81 346 ALA A O 1
ATOM 2685 N N . TYR A 1 347 ? 25.040 -10.173 -14.412 1.00 91.56 347 TYR A N 1
ATOM 2686 C CA . TYR A 1 347 ? 26.127 -9.205 -14.592 1.00 91.56 347 TYR A CA 1
ATOM 2687 C C . TYR A 1 347 ? 26.160 -8.577 -15.993 1.00 91.56 347 TYR A C 1
ATOM 2689 O O . TYR A 1 347 ? 26.935 -7.657 -16.249 1.00 91.56 347 TYR A O 1
ATOM 2697 N N . GLY A 1 348 ? 25.337 -9.078 -16.918 1.00 91.62 348 GLY A N 1
ATOM 2698 C CA . GLY A 1 348 ? 25.372 -8.711 -18.330 1.00 91.62 348 GLY A CA 1
ATOM 2699 C C . GLY A 1 348 ? 24.740 -7.360 -18.665 1.00 91.62 348 GLY A C 1
ATOM 2700 O O . GLY A 1 348 ? 24.851 -6.934 -19.811 1.00 91.62 348 GLY A O 1
ATOM 2701 N N . ALA A 1 349 ? 24.100 -6.677 -17.708 1.00 91.69 349 ALA A N 1
ATOM 2702 C CA . ALA A 1 349 ? 23.326 -5.457 -17.970 1.00 91.69 349 ALA A CA 1
ATOM 2703 C C . ALA A 1 349 ? 24.094 -4.365 -18.743 1.00 91.69 349 ALA A C 1
ATOM 2705 O O . ALA A 1 349 ? 23.560 -3.895 -19.751 1.00 91.69 349 ALA A O 1
ATOM 2706 N N . PRO A 1 350 ? 25.356 -4.022 -18.403 1.00 94.62 350 PRO A N 1
ATOM 2707 C CA . PRO A 1 350 ? 26.113 -3.026 -19.166 1.00 94.62 350 PRO A CA 1
ATOM 2708 C C . PRO A 1 350 ? 26.359 -3.436 -20.625 1.00 94.62 350 PRO A C 1
ATOM 2710 O O . PRO A 1 350 ? 26.206 -2.631 -21.542 1.00 94.62 350 PRO A O 1
ATOM 2713 N N . ALA A 1 351 ? 26.717 -4.703 -20.850 1.00 95.25 351 ALA A N 1
ATOM 2714 C CA . ALA A 1 351 ? 27.014 -5.219 -22.183 1.00 95.25 351 ALA A CA 1
ATOM 2715 C C . ALA A 1 351 ? 25.749 -5.326 -23.043 1.00 95.25 351 ALA A C 1
ATOM 2717 O O . ALA A 1 351 ? 25.757 -4.920 -24.203 1.00 95.25 351 ALA A O 1
ATOM 2718 N N . VAL A 1 352 ? 24.652 -5.830 -22.471 1.00 95.12 352 VAL A N 1
ATOM 2719 C CA . VAL A 1 352 ? 23.366 -5.947 -23.169 1.00 95.12 352 VAL A CA 1
ATOM 2720 C C . VAL A 1 352 ? 22.834 -4.570 -23.546 1.00 95.12 352 VAL A C 1
ATOM 2722 O O . VAL A 1 352 ? 22.414 -4.391 -24.686 1.00 95.12 352 VAL A O 1
ATOM 2725 N N . GLY A 1 353 ? 22.924 -3.583 -22.650 1.00 93.81 353 GLY A N 1
ATOM 2726 C CA . GLY A 1 353 ? 22.517 -2.215 -22.962 1.00 93.81 353 GLY A CA 1
ATOM 2727 C C . GLY A 1 353 ? 23.276 -1.618 -24.143 1.00 93.81 353 GLY A C 1
ATOM 2728 O O . GLY A 1 353 ? 22.661 -1.086 -25.066 1.00 93.81 353 GLY A O 1
ATOM 2729 N N . LEU A 1 354 ? 24.600 -1.798 -24.182 1.00 96.25 354 LEU A N 1
ATOM 2730 C CA . LEU A 1 354 ? 25.416 -1.370 -25.318 1.00 96.25 354 LEU A CA 1
ATOM 2731 C C . LEU A 1 354 ? 25.032 -2.093 -26.619 1.00 96.25 354 LEU A C 1
ATOM 2733 O O . LEU A 1 354 ? 24.897 -1.451 -27.658 1.00 96.25 354 LEU A O 1
ATOM 2737 N N . ILE A 1 355 ? 24.843 -3.415 -26.576 1.00 95.88 355 ILE A N 1
ATOM 2738 C CA . ILE A 1 355 ? 24.471 -4.215 -27.754 1.00 95.88 355 ILE A CA 1
ATOM 2739 C C . ILE A 1 355 ? 23.122 -3.754 -28.313 1.00 95.88 355 ILE A C 1
ATOM 2741 O O . ILE A 1 355 ? 23.009 -3.498 -29.511 1.00 95.88 355 ILE A O 1
ATOM 2745 N N . VAL A 1 356 ? 22.111 -3.612 -27.453 1.00 95.25 356 VAL A N 1
ATOM 2746 C CA . VAL A 1 356 ? 20.763 -3.176 -27.846 1.00 95.25 356 VAL A CA 1
ATOM 2747 C C . VAL A 1 356 ? 20.799 -1.765 -28.427 1.00 95.25 356 VAL A C 1
ATOM 2749 O O . VAL A 1 356 ? 20.169 -1.519 -29.453 1.00 95.25 356 VAL A O 1
ATOM 2752 N N . PHE A 1 357 ? 21.587 -0.859 -27.841 1.00 96.44 357 PHE A N 1
ATOM 2753 C CA . PHE A 1 357 ? 21.785 0.481 -28.385 1.00 96.44 357 PHE A CA 1
ATOM 2754 C C . PHE A 1 357 ? 22.406 0.459 -29.783 1.00 96.44 357 PHE A C 1
ATOM 2756 O O . PHE A 1 357 ? 21.891 1.106 -30.690 1.00 96.44 357 PHE A O 1
ATOM 2763 N N . VAL A 1 358 ? 23.481 -0.310 -29.986 1.00 96.75 358 VAL A N 1
ATOM 2764 C CA . VAL A 1 358 ? 24.145 -0.426 -31.295 1.00 96.75 358 VAL A CA 1
ATOM 2765 C C . VAL A 1 358 ? 23.188 -0.991 -32.345 1.00 96.75 358 VAL A C 1
ATOM 2767 O O . VAL A 1 358 ? 23.121 -0.467 -33.458 1.00 96.75 358 VAL A O 1
ATOM 2770 N N . VAL A 1 359 ? 22.412 -2.019 -31.993 1.00 94.75 359 VAL A N 1
ATOM 2771 C CA . VAL A 1 359 ? 21.392 -2.600 -32.878 1.00 94.75 359 VAL A CA 1
ATOM 2772 C C . VAL A 1 359 ? 20.296 -1.582 -33.198 1.00 94.75 359 VAL A C 1
ATOM 2774 O O . VAL A 1 359 ? 19.948 -1.413 -34.367 1.00 94.75 359 VAL A O 1
ATOM 2777 N N . GLY A 1 360 ? 19.782 -0.866 -32.196 1.00 93.75 360 GLY A N 1
ATOM 2778 C CA . GLY A 1 360 ? 18.759 0.162 -32.385 1.00 93.75 360 GLY A CA 1
ATOM 2779 C C . GLY A 1 360 ? 19.239 1.332 -33.231 1.00 93.75 360 GLY A C 1
ATOM 2780 O O . GLY A 1 360 ? 18.540 1.767 -34.144 1.00 93.75 360 GLY A O 1
ATOM 2781 N N . TYR A 1 361 ? 20.469 1.785 -33.008 1.00 95.06 361 TYR A N 1
ATOM 2782 C CA . TYR A 1 361 ? 21.100 2.817 -33.817 1.00 95.06 361 TYR A CA 1
ATOM 2783 C C . TYR A 1 361 ? 21.295 2.367 -35.272 1.00 95.06 361 TYR A C 1
ATOM 2785 O O . TYR A 1 361 ? 21.000 3.120 -36.200 1.00 95.06 361 TYR A O 1
ATOM 2793 N N . ALA A 1 362 ? 21.722 1.121 -35.499 1.00 93.88 362 ALA A N 1
ATOM 2794 C CA . ALA A 1 362 ? 21.824 0.561 -36.843 1.00 93.88 362 ALA A CA 1
ATOM 2795 C C . ALA A 1 362 ? 20.452 0.474 -37.535 1.00 93.88 362 ALA A C 1
ATOM 2797 O O . ALA A 1 362 ? 20.328 0.871 -38.695 1.00 93.88 362 ALA A O 1
ATOM 2798 N N . ALA A 1 363 ? 19.415 0.017 -36.826 1.00 91.38 363 ALA A N 1
ATOM 2799 C CA . ALA A 1 363 ? 18.046 -0.026 -37.336 1.00 91.38 363 ALA A CA 1
ATOM 2800 C C . ALA A 1 363 ? 17.540 1.374 -37.715 1.00 91.38 363 ALA A C 1
ATOM 2802 O O . ALA A 1 363 ? 16.994 1.561 -38.801 1.00 91.38 363 ALA A O 1
ATOM 2803 N N . TRP A 1 364 ? 17.801 2.370 -36.868 1.00 91.00 364 TRP A N 1
ATOM 2804 C CA . TRP A 1 364 ? 17.485 3.771 -37.132 1.00 91.00 364 TRP A CA 1
ATOM 2805 C C . TRP A 1 364 ? 18.170 4.296 -38.400 1.00 91.00 364 TRP A C 1
ATOM 2807 O O . TRP A 1 364 ? 17.514 4.877 -39.263 1.00 91.00 364 TRP A O 1
ATOM 2817 N N . LEU A 1 365 ? 19.471 4.035 -38.567 1.00 91.88 365 LEU A N 1
ATOM 2818 C CA . LEU A 1 365 ? 20.211 4.419 -39.774 1.00 91.88 365 LEU A CA 1
ATOM 2819 C C . LEU A 1 365 ? 19.654 3.757 -41.042 1.00 91.88 365 LEU A C 1
ATOM 2821 O O . LEU A 1 365 ? 19.598 4.392 -42.096 1.00 91.88 365 LEU A O 1
ATOM 2825 N N . ILE A 1 366 ? 19.240 2.490 -40.961 1.00 88.56 366 ILE A N 1
ATOM 2826 C CA . ILE A 1 366 ? 18.599 1.784 -42.078 1.00 88.56 366 ILE A CA 1
ATOM 2827 C C . ILE A 1 366 ? 17.235 2.409 -42.392 1.00 88.56 366 ILE A C 1
ATOM 2829 O O . ILE A 1 366 ? 16.935 2.633 -43.567 1.00 88.56 366 ILE A O 1
ATOM 2833 N N . GLY A 1 367 ? 16.442 2.725 -41.365 1.00 85.50 367 GLY A N 1
ATOM 2834 C CA . GLY A 1 367 ? 15.153 3.403 -41.495 1.00 85.50 367 GLY A CA 1
ATOM 2835 C C . GLY A 1 367 ? 15.283 4.750 -42.205 1.00 85.50 367 GLY A C 1
ATOM 2836 O O . GLY A 1 367 ? 14.599 4.981 -43.199 1.00 85.50 367 GLY A O 1
ATOM 2837 N N . LEU A 1 368 ? 16.248 5.578 -41.787 1.00 86.25 368 LEU A N 1
ATOM 2838 C CA . LEU A 1 368 ? 16.548 6.866 -42.422 1.00 86.25 368 LEU A CA 1
ATOM 2839 C C . LEU A 1 368 ? 16.901 6.734 -43.909 1.00 86.25 368 LEU A C 1
ATOM 2841 O O . LEU A 1 368 ? 16.468 7.552 -44.715 1.00 86.25 368 LEU A O 1
ATOM 2845 N N . ARG A 1 369 ? 17.665 5.705 -44.297 1.00 84.00 369 ARG A N 1
ATOM 2846 C CA . ARG A 1 369 ? 18.039 5.478 -45.707 1.00 84.00 369 ARG A CA 1
ATOM 2847 C C . ARG A 1 369 ? 16.856 5.095 -46.596 1.00 84.00 369 ARG A C 1
ATOM 2849 O O . ARG A 1 369 ? 16.889 5.382 -47.787 1.00 84.00 369 ARG A O 1
ATOM 2856 N N . HIS A 1 370 ? 15.846 4.437 -46.035 1.00 76.50 370 HIS A N 1
ATOM 2857 C CA . HIS A 1 370 ? 14.644 4.013 -46.760 1.00 76.50 370 HIS A CA 1
ATOM 2858 C C . HIS A 1 370 ? 13.495 5.020 -46.639 1.00 76.50 370 HIS A C 1
ATOM 2860 O O . HIS A 1 370 ? 12.441 4.820 -47.241 1.00 76.50 370 HIS A O 1
ATOM 2866 N N . HIS A 1 371 ? 13.682 6.100 -45.879 1.00 70.94 371 HIS A N 1
ATOM 2867 C CA . HIS A 1 371 ? 12.675 7.132 -45.722 1.00 70.94 371 HIS A CA 1
ATOM 2868 C C . HIS A 1 371 ? 12.634 8.019 -46.969 1.00 70.94 371 HIS A C 1
ATOM 2870 O O . HIS A 1 371 ? 13.465 8.905 -47.164 1.00 70.94 371 HIS A O 1
ATOM 2876 N N . GLN A 1 372 ? 11.651 7.777 -47.830 1.00 65.50 372 GLN A N 1
ATOM 2877 C CA . GLN A 1 372 ? 11.289 8.726 -48.871 1.00 65.50 372 GLN A CA 1
ATOM 2878 C C . GLN A 1 372 ? 10.310 9.726 -48.265 1.00 65.50 372 GLN A C 1
ATOM 2880 O O . GLN A 1 372 ? 9.174 9.375 -47.951 1.00 65.50 372 GLN A O 1
ATOM 2885 N N . SER A 1 373 ? 10.770 10.965 -48.073 1.00 57.78 373 SER A N 1
ATOM 2886 C CA . SER A 1 373 ? 9.885 12.084 -47.754 1.00 57.78 373 SER A CA 1
ATOM 2887 C C . SER A 1 373 ? 8.782 12.122 -48.810 1.00 57.78 373 SER A C 1
ATOM 2889 O O . SER A 1 373 ? 9.074 12.216 -50.005 1.00 57.78 373 SER A O 1
ATOM 2891 N N . THR A 1 374 ? 7.520 12.018 -48.393 1.00 55.41 374 THR A N 1
ATOM 2892 C CA . THR A 1 374 ? 6.395 12.382 -49.253 1.00 55.41 374 THR A CA 1
ATOM 2893 C C . THR A 1 374 ? 6.504 13.881 -49.463 1.00 55.41 374 THR A C 1
ATOM 2895 O O . THR A 1 374 ? 6.040 14.650 -48.622 1.00 55.41 374 THR A O 1
ATOM 2898 N N . GLY A 1 375 ? 7.224 14.273 -50.517 1.00 53.22 375 GLY A N 1
ATOM 2899 C CA . GLY A 1 375 ? 7.454 15.665 -50.869 1.00 53.22 375 GLY A CA 1
ATOM 2900 C C . GLY A 1 375 ? 6.144 16.436 -50.797 1.00 53.22 375 GLY A C 1
ATOM 2901 O O . GLY A 1 375 ? 5.185 16.098 -51.489 1.00 53.22 375 GLY A O 1
ATOM 2902 N N . THR A 1 376 ? 6.105 17.415 -49.902 1.00 42.03 376 THR A N 1
ATOM 2903 C CA . THR A 1 376 ? 5.155 18.525 -49.965 1.00 42.03 376 THR A CA 1
ATOM 2904 C C . THR A 1 376 ? 5.611 19.519 -51.008 1.00 42.03 376 THR A C 1
ATOM 2906 O O . THR A 1 376 ? 6.828 19.831 -50.985 1.00 42.03 376 THR A O 1
#

Foldseek 3Di:
DDDDDPDPDDDPWDKDWDDQDDDPWGFDAFPFKGKIKTADPPDPPDPPPDDDDDDDDDDDDDDDDDDDDDDPPPQPPDPDPDPDPPDPWAFQKWWFQFWAKDKDFDQDDDPVSVVCCVVPTDIDIDTQGGGGTDTHTVRMDMDMDGDPSSNVVVVVCQQLLVDPTPDTFMHHRNDRCVVPNLVSNLNDDDDDPVDDQADPVDDRVVSLVVVCVSSVPDPVVSVVVVVVCCVVVVVVCCVVCVVVLPQDPDPVLVVLVVLLVQLLVLQVLLVLLQQVLVCLVDPDDPVSVVVLVCCLVVPLPDALVVDPPVVSCCCVPVVVSCSNHHLCVCVRSVNLVVHPDHSVSSSCSSVNSNVSNVVSVVSNVVSVVPRDPPDD

Radius of gyration: 31.5 Å; chains: 1; bounding box: 65×71×94 Å

Secondary structure (DSSP, 8-state):
---------------EE--S---SS--B--TT-EEEEEE--------------PPPPP---------------TTTTS--TT----SS---SEEEEEEEEEEEEEP--SSHHHHHHHHHSPPEEEEEEEEEEEEEEPTTEEEEEE--TTSSHHHHHHHHTTSS--SEEEEEETTB-TTTSHHHHHHH-----TTS-SS-TTS-HHHHHHHHHHHHT--HHHHHHHHHHHHHHHHHHHHHHHTTTTT----HHHHHHHHHHHHHHHHHHHHHHHHHHHHHTTSS--HHHHHHHHHHHHHHTTS-GGGS-HHHHHIIIIIS-GGGTTHHHHHHHTT-GGGSSS-HHHHT-HHHHHHHHHHHHHHHHHHHHHH------